Protein AF-A0A4Q2YLG5-F1 (afdb_monomer_lite)

Secondary structure (DSSP, 8-state):
-GGGHHHHTT-SEEEEES-SS-TT-GGGHHHHHHHHHHHHHHHHHTT-EEEEE--SS-TTSSS-SEEEEGGGTEEEE-STTTSTTS-TT-HHHHH--HHHHHHHHH-GGGGT-HHHHHHHHHHHHHHSPPPPPPTT--HHHHHHHHTSSTHHHHHHHHHHHTHHHHHHHHHHHH-TT-SEEEE---

Foldseek 3Di:
DVVCLVVQAPAQEDEAAAPQQQQLPVVCNVVSVVVVVVVVVSCVVNNHHYHYAHDLRRLVDDDQQWDADPNLQEIGHAQLLLDLLSQCLQPCCVVPVVVSVVLCVVQVVLQAESSSSSVSSSVSSNVRDDDDDDPDDDPVVVVVVCCVVVVSVVSVVVCVVCVVVSQVVCCCRHRVNYNYYHYHGD

Structure (mmCIF, N/CA/C/O backbone):
data_AF-A0A4Q2YLG5-F1
#
_entry.id   AF-A0A4Q2YLG5-F1
#
loop_
_atom_site.group_PDB
_atom_site.id
_atom_site.type_symbol
_atom_site.label_atom_id
_atom_site.label_alt_id
_atom_site.label_comp_id
_atom_site.label_asym_id
_atom_site.label_entity_id
_atom_site.label_seq_id
_atom_site.pdbx_PDB_ins_code
_atom_site.Cartn_x
_atom_site.Cartn_y
_atom_site.Cartn_z
_atom_site.occupancy
_atom_site.B_iso_or_equiv
_atom_site.auth_seq_id
_atom_site.auth_comp_id
_atom_site.auth_asym_id
_atom_site.auth_atom_id
_atom_site.pdbx_PDB_model_num
ATOM 1 N N . MET A 1 1 ? -2.030 20.806 9.674 1.00 82.31 1 MET A N 1
ATOM 2 C CA . MET A 1 1 ? -2.542 19.554 10.260 1.00 82.31 1 MET A CA 1
ATOM 3 C C . MET A 1 1 ? -3.947 19.694 10.839 1.00 82.31 1 MET A C 1
ATOM 5 O O . MET A 1 1 ? -4.765 18.827 10.587 1.00 82.31 1 MET A O 1
ATOM 9 N N . GLU A 1 2 ? -4.269 20.799 11.520 1.00 86.56 2 GLU A N 1
ATOM 10 C CA . GLU A 1 2 ? -5.588 21.049 12.141 1.00 86.56 2 GLU A CA 1
ATOM 11 C C . GLU A 1 2 ? -6.808 20.824 11.222 1.00 86.56 2 GLU A C 1
ATOM 13 O O . GLU A 1 2 ? -7.849 20.347 11.660 1.00 86.56 2 GLU A O 1
ATOM 18 N N . SER A 1 3 ? -6.670 21.074 9.916 1.00 91.06 3 SER A N 1
ATOM 19 C CA . SER A 1 3 ? -7.712 20.795 8.918 1.00 91.06 3 SER A CA 1
ATOM 20 C C . SER A 1 3 ? -8.100 19.315 8.790 1.00 91.06 3 SER A C 1
ATOM 22 O O . SER A 1 3 ? -9.131 19.023 8.193 1.00 91.06 3 SER A O 1
ATOM 24 N N . LEU A 1 4 ? -7.286 18.385 9.304 1.00 90.19 4 LEU A N 1
ATOM 25 C CA . LEU A 1 4 ? -7.572 16.947 9.313 1.00 90.19 4 LEU A CA 1
ATOM 26 C C . LEU A 1 4 ? -8.365 16.508 10.547 1.00 90.19 4 LEU A C 1
ATOM 28 O O . LEU A 1 4 ? -8.945 15.426 10.524 1.00 90.19 4 LEU A O 1
ATOM 32 N N . ARG A 1 5 ? -8.437 17.332 11.602 1.00 93.94 5 ARG A N 1
ATOM 33 C CA . ARG A 1 5 ? -9.150 16.998 12.844 1.00 93.94 5 ARG A CA 1
ATOM 34 C C . ARG A 1 5 ? -10.603 16.560 12.607 1.00 93.94 5 ARG A C 1
ATOM 36 O O . ARG A 1 5 ? -10.987 15.553 13.191 1.00 93.94 5 ARG A O 1
ATOM 43 N N . PRO A 1 6 ? -11.393 17.177 11.700 1.00 95.12 6 PRO A N 1
ATOM 44 C CA . PRO A 1 6 ? -12.752 16.709 11.411 1.00 95.12 6 PRO A CA 1
ATOM 45 C C . PRO A 1 6 ? -12.844 15.286 10.837 1.00 95.12 6 PRO A C 1
ATOM 47 O O . PRO A 1 6 ? -13.918 14.699 10.873 1.00 95.12 6 PRO A O 1
ATOM 50 N N . LEU A 1 7 ? -11.753 14.737 10.289 1.00 92.12 7 LEU A N 1
ATOM 51 C CA . LEU A 1 7 ? -11.696 13.357 9.789 1.00 92.12 7 LEU A CA 1
ATOM 52 C C . LEU A 1 7 ? -11.391 12.340 10.900 1.00 92.12 7 LEU A C 1
ATOM 54 O O . LEU A 1 7 ? -11.596 11.147 10.703 1.00 92.12 7 LEU A O 1
ATOM 58 N N . VAL A 1 8 ? -10.881 12.812 12.041 1.00 95.44 8 VAL A N 1
ATOM 59 C CA . VAL A 1 8 ? -10.490 11.995 13.200 1.00 95.44 8 VAL A CA 1
ATOM 60 C C . VAL A 1 8 ? -11.527 12.098 14.318 1.00 95.44 8 VAL A C 1
ATOM 62 O O . VAL A 1 8 ? -11.821 11.109 14.986 1.00 95.44 8 VAL A O 1
ATOM 65 N N . ALA A 1 9 ? -12.096 13.288 14.514 1.00 94.38 9 ALA A N 1
ATOM 66 C CA . ALA A 1 9 ? -13.021 13.583 15.596 1.00 94.38 9 ALA A CA 1
ATOM 67 C C . ALA A 1 9 ? -14.218 12.617 15.603 1.00 94.38 9 ALA A C 1
ATOM 69 O O . ALA A 1 9 ? -14.946 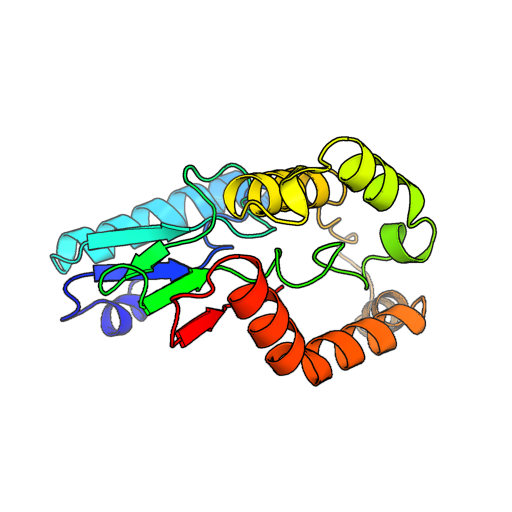12.482 14.618 1.00 94.38 9 ALA A O 1
ATOM 70 N N . GLY A 1 10 ? -14.430 11.957 16.743 1.00 93.94 10 GLY A N 1
ATOM 71 C CA . GLY A 1 10 ? -15.515 10.994 16.950 1.00 93.94 10 GLY A CA 1
ATOM 72 C C . GLY A 1 10 ? -15.223 9.559 16.494 1.00 93.94 10 GLY A C 1
ATOM 73 O O . GLY A 1 10 ? -16.049 8.681 16.749 1.00 93.94 10 GLY A O 1
ATOM 74 N N . ALA A 1 11 ? -14.075 9.287 15.865 1.00 95.81 11 ALA A N 1
ATOM 75 C CA . ALA A 1 11 ? -13.642 7.925 15.567 1.00 95.81 11 ALA A CA 1
ATOM 76 C C . ALA A 1 11 ? -12.995 7.266 16.798 1.00 95.81 11 ALA A C 1
ATOM 78 O O . ALA A 1 11 ? -12.241 7.900 17.531 1.00 95.81 11 ALA A O 1
ATOM 79 N N . GLY A 1 12 ? -13.261 5.972 17.008 1.00 95.25 12 GLY A N 1
ATOM 80 C CA . GLY A 1 12 ? -12.527 5.174 18.002 1.00 95.25 12 GLY A CA 1
ATOM 81 C C . GLY A 1 12 ? -11.144 4.744 17.501 1.00 95.25 12 GLY A C 1
ATOM 82 O O . GLY A 1 12 ? -10.182 4.722 18.266 1.00 95.25 12 GLY A O 1
ATOM 83 N N . THR A 1 13 ? -11.045 4.462 16.201 1.00 96.25 13 THR A N 1
ATOM 84 C CA . THR A 1 13 ? -9.809 4.072 15.520 1.00 96.25 13 THR A CA 1
ATOM 85 C C . THR A 1 13 ? -9.786 4.691 14.124 1.00 96.25 13 THR A C 1
ATOM 87 O O . THR A 1 13 ? -10.791 4.652 13.411 1.00 96.25 13 THR A O 1
ATOM 90 N N . VAL A 1 14 ? -8.6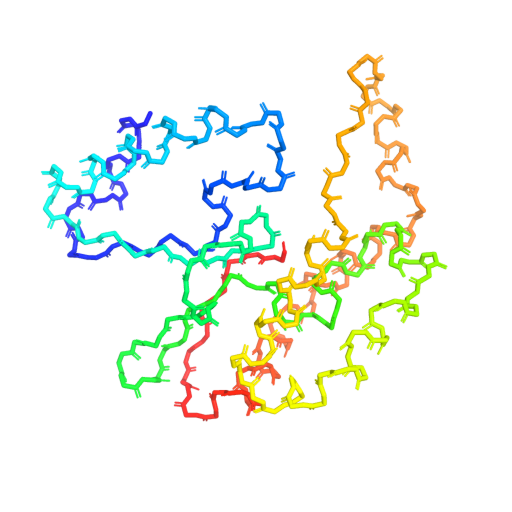35 5.216 13.709 1.00 96.44 14 VAL A N 1
ATOM 91 C CA . VAL A 1 14 ? -8.368 5.689 12.347 1.00 96.44 14 VAL A CA 1
ATOM 92 C C . VAL A 1 14 ? -7.229 4.865 11.763 1.00 96.44 14 VAL A C 1
ATOM 94 O O . VAL A 1 14 ? -6.163 4.731 12.366 1.00 96.44 14 VAL A O 1
ATOM 97 N N . VAL A 1 15 ? -7.466 4.314 10.571 1.00 96.38 15 VAL A N 1
ATOM 98 C CA . VAL A 1 15 ? -6.479 3.531 9.824 1.00 96.38 15 VAL A CA 1
ATOM 99 C C . VAL A 1 15 ? -5.879 4.397 8.720 1.00 96.38 15 VAL A C 1
ATOM 101 O O . VAL A 1 15 ? -6.556 4.767 7.762 1.00 96.38 15 VAL A O 1
ATOM 104 N N . PHE A 1 16 ? -4.591 4.685 8.840 1.00 95.81 16 PHE A N 1
ATOM 105 C CA . PHE A 1 16 ? -3.774 5.326 7.820 1.00 95.81 16 PHE A CA 1
ATOM 106 C C . PHE A 1 16 ? -3.216 4.249 6.889 1.00 95.81 16 PHE A C 1
ATOM 108 O O . PHE A 1 16 ? -2.274 3.528 7.226 1.00 95.81 16 PHE A O 1
ATOM 115 N N . ASN A 1 17 ? -3.868 4.087 5.738 1.00 96.06 17 ASN A N 1
ATOM 116 C CA . ASN A 1 17 ? -3.671 2.955 4.837 1.00 96.06 17 ASN A CA 1
ATOM 117 C C . ASN A 1 17 ? -2.490 3.149 3.861 1.00 96.06 17 ASN A C 1
ATOM 119 O O . ASN A 1 17 ? -2.700 3.202 2.649 1.00 96.06 17 ASN A O 1
ATOM 123 N N . GLY A 1 18 ? -1.268 3.261 4.390 1.00 94.31 18 GLY A N 1
ATOM 124 C CA . GLY A 1 18 ? -0.029 3.419 3.615 1.00 94.31 18 GLY A CA 1
ATOM 125 C C . GLY A 1 18 ? 0.340 4.861 3.279 1.00 94.31 18 GLY A C 1
ATOM 126 O O . GLY A 1 18 ? -0.464 5.782 3.442 1.00 94.31 18 GLY A O 1
ATOM 127 N N . ASP A 1 19 ? 1.581 5.047 2.828 1.00 93.62 19 ASP A N 1
ATOM 128 C CA . ASP A 1 19 ? 2.107 6.272 2.216 1.00 93.62 19 ASP A CA 1
ATOM 129 C C . ASP A 1 19 ? 1.984 7.547 3.066 1.00 93.62 19 ASP A C 1
ATOM 131 O O . ASP A 1 19 ? 1.990 8.676 2.564 1.00 93.62 19 ASP A O 1
ATOM 135 N N . THR A 1 20 ? 1.93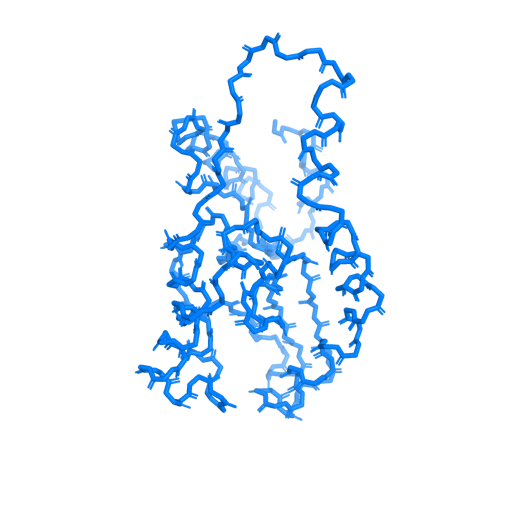1 7.371 4.384 1.00 91.81 20 THR A N 1
ATOM 136 C CA . THR A 1 20 ? 1.765 8.459 5.352 1.00 91.81 20 THR A CA 1
ATOM 137 C C . THR A 1 20 ? 3.097 9.122 5.694 1.00 91.81 20 THR A C 1
ATOM 139 O O . THR A 1 20 ? 3.139 10.329 5.929 1.00 91.81 20 THR A O 1
ATOM 142 N N . TRP A 1 21 ? 4.189 8.351 5.721 1.00 87.75 21 TRP A N 1
ATOM 143 C CA . TRP A 1 21 ? 5.516 8.829 6.124 1.00 87.75 21 TRP A CA 1
ATOM 144 C C . TRP A 1 21 ? 6.426 9.202 4.949 1.00 87.75 21 TRP A C 1
ATOM 146 O O . TRP A 1 21 ? 7.308 10.040 5.114 1.00 87.75 21 TRP A O 1
ATOM 156 N N . GLN A 1 22 ? 6.217 8.610 3.767 1.00 88.38 22 GLN A N 1
ATOM 157 C CA . GLN A 1 22 ? 7.035 8.874 2.571 1.00 88.38 22 GLN A CA 1
ATOM 158 C C . GLN A 1 22 ? 8.544 8.596 2.782 1.00 88.38 22 GLN A C 1
ATOM 160 O O . GLN A 1 22 ? 9.395 9.368 2.343 1.00 88.38 22 GLN A O 1
ATOM 165 N N . GLU A 1 23 ? 8.885 7.475 3.430 1.00 89.19 23 GLU A N 1
ATOM 166 C CA . GLU A 1 23 ? 10.258 7.053 3.785 1.00 89.19 23 GLU A CA 1
ATOM 167 C C . GLU A 1 23 ? 11.256 7.141 2.628 1.00 89.19 23 GLU A C 1
ATOM 169 O O . GLU A 1 23 ? 12.386 7.599 2.791 1.00 89.19 23 GLU A O 1
ATOM 174 N N . LEU A 1 24 ? 10.843 6.685 1.445 1.00 88.44 24 LEU A N 1
ATOM 175 C CA . LEU A 1 24 ? 11.723 6.598 0.284 1.00 88.44 24 LEU A CA 1
ATOM 176 C C . LEU A 1 24 ? 12.010 7.972 -0.346 1.00 88.44 24 LEU A C 1
ATOM 178 O O . LEU A 1 24 ? 12.927 8.091 -1.163 1.00 88.44 24 LEU A O 1
ATOM 182 N N . ALA A 1 25 ? 11.264 9.016 0.030 1.00 86.38 25 ALA A N 1
ATOM 183 C CA . ALA A 1 25 ? 11.478 10.387 -0.420 1.00 86.38 25 ALA A CA 1
ATOM 184 C C . ALA A 1 25 ? 12.446 11.118 0.527 1.00 86.38 25 ALA A C 1
ATOM 186 O O . ALA A 1 25 ? 12.035 11.871 1.410 1.00 86.38 25 ALA A O 1
ATOM 187 N N . ARG A 1 26 ? 13.755 10.921 0.321 1.00 80.56 26 ARG A N 1
ATOM 188 C CA . ARG A 1 26 ? 14.825 11.456 1.192 1.00 80.56 26 ARG A CA 1
ATOM 189 C C . ARG A 1 26 ? 14.732 12.963 1.440 1.00 80.56 26 ARG A C 1
ATOM 191 O O . ARG A 1 26 ? 15.083 13.437 2.513 1.00 80.56 26 ARG A O 1
ATOM 198 N N . GLU A 1 27 ? 14.266 13.737 0.464 1.00 81.88 27 GLU A N 1
ATOM 199 C CA . GLU A 1 27 ? 14.117 15.190 0.597 1.00 81.88 27 GLU A CA 1
ATOM 200 C C . GLU A 1 27 ? 12.974 15.596 1.537 1.00 81.88 27 GLU A C 1
ATOM 202 O O . GLU A 1 27 ? 12.953 16.725 2.027 1.00 81.88 27 GLU A O 1
ATOM 207 N N . LEU A 1 28 ? 12.019 14.694 1.772 1.00 81.94 28 LEU A N 1
ATOM 208 C CA . LEU A 1 28 ? 10.855 14.913 2.624 1.00 81.94 28 LEU A CA 1
ATOM 209 C C . LEU A 1 28 ? 11.031 14.321 4.022 1.00 81.94 28 LEU A C 1
ATOM 211 O O . LEU A 1 28 ? 10.183 14.582 4.868 1.00 81.94 28 LEU A O 1
ATOM 215 N N . GLU A 1 29 ? 12.100 13.569 4.288 1.00 77.81 29 GLU A N 1
ATOM 216 C CA . GLU A 1 29 ? 12.289 12.802 5.528 1.00 77.81 29 GLU A CA 1
ATOM 217 C C . GLU A 1 29 ? 12.077 13.662 6.789 1.00 77.81 29 GLU A C 1
ATOM 219 O O . GLU A 1 29 ? 11.225 13.361 7.625 1.00 77.81 29 GLU A O 1
ATOM 224 N N . ALA A 1 30 ? 12.773 14.800 6.889 1.00 78.56 30 ALA A N 1
ATOM 225 C CA . ALA A 1 30 ? 12.667 15.686 8.051 1.00 78.56 30 ALA A CA 1
ATOM 226 C C . ALA A 1 30 ? 11.279 16.343 8.191 1.00 78.56 30 ALA A C 1
ATOM 228 O O . ALA A 1 30 ? 10.786 16.524 9.304 1.00 78.56 30 ALA A O 1
ATOM 229 N N . GLY A 1 31 ? 10.641 16.702 7.072 1.00 84.44 31 GLY A N 1
ATOM 230 C CA . GLY A 1 31 ? 9.309 17.315 7.081 1.00 84.44 31 GLY A CA 1
ATOM 231 C C . GLY A 1 31 ? 8.211 16.309 7.424 1.00 84.44 31 GLY A C 1
ATOM 232 O O . GLY A 1 31 ? 7.311 16.608 8.208 1.00 84.44 31 GLY A O 1
ATOM 233 N N . SER A 1 32 ? 8.315 15.098 6.881 1.00 88.44 32 SER A N 1
ATOM 234 C CA . SER A 1 32 ? 7.362 14.008 7.100 1.00 88.44 32 SER A CA 1
ATOM 235 C C . SER A 1 32 ? 7.403 13.516 8.543 1.00 88.44 32 SER A C 1
ATOM 237 O O . SER A 1 32 ? 6.358 13.194 9.105 1.00 88.44 32 SER A O 1
ATOM 239 N N . ALA A 1 33 ? 8.573 13.603 9.187 1.00 88.31 33 ALA A N 1
ATOM 240 C CA . ALA A 1 33 ? 8.726 13.361 10.614 1.00 88.31 33 ALA A CA 1
ATOM 241 C C . ALA A 1 33 ? 7.864 14.239 11.510 1.00 88.31 33 ALA A C 1
ATOM 243 O O . ALA A 1 33 ? 7.107 13.725 12.338 1.00 88.31 33 ALA A O 1
ATOM 244 N N . GLY A 1 34 ? 7.947 15.555 11.317 1.00 90.44 34 GLY A N 1
ATOM 245 C CA . GLY A 1 34 ? 7.111 16.496 12.057 1.00 90.44 34 GLY A CA 1
ATOM 246 C C . GLY A 1 34 ? 5.626 16.269 11.779 1.00 90.44 34 GLY A C 1
ATOM 247 O O . GLY A 1 34 ? 4.831 16.177 12.710 1.00 90.44 34 GLY A O 1
ATOM 248 N N . MET A 1 35 ? 5.263 16.089 10.504 1.00 91.88 35 MET A N 1
ATOM 249 C CA . MET A 1 35 ? 3.871 15.883 10.096 1.00 91.88 35 MET A CA 1
ATOM 250 C C . MET A 1 35 ? 3.253 14.612 10.694 1.00 91.88 35 MET A C 1
ATOM 252 O O . MET A 1 35 ? 2.107 14.645 11.142 1.00 91.88 35 MET A O 1
ATOM 256 N N . LEU A 1 36 ? 3.998 13.505 10.750 1.00 92.88 36 LEU A N 1
ATOM 257 C CA . LEU A 1 36 ? 3.510 12.274 11.368 1.00 92.88 36 LEU A CA 1
ATOM 258 C C . LEU A 1 36 ? 3.264 12.452 12.871 1.00 92.88 36 LEU A C 1
ATOM 260 O O . LEU A 1 36 ? 2.254 11.966 13.384 1.00 92.88 36 LEU A O 1
ATOM 264 N N . GLU A 1 37 ? 4.162 13.130 13.590 1.00 93.44 37 GLU A N 1
ATOM 265 C CA . GLU A 1 37 ? 3.966 13.348 15.026 1.00 93.44 37 GLU A CA 1
ATOM 266 C C . GLU A 1 37 ? 2.804 14.308 15.301 1.00 93.44 37 GLU A C 1
ATOM 268 O O . GLU A 1 37 ? 2.017 14.055 16.212 1.00 93.44 37 GLU A O 1
ATOM 273 N N . GLU A 1 38 ? 2.620 15.349 14.483 1.00 94.25 38 GLU A N 1
ATOM 274 C CA . GLU A 1 38 ? 1.434 16.212 14.560 1.00 94.25 38 GLU A CA 1
ATOM 275 C C . GLU A 1 38 ? 0.140 15.412 14.337 1.00 94.25 38 GLU A C 1
ATOM 277 O O . GLU A 1 38 ? -0.823 15.567 15.087 1.00 94.25 38 GLU A O 1
ATOM 282 N N . LEU A 1 39 ? 0.119 14.513 13.349 1.00 94.69 39 LEU A N 1
ATOM 283 C CA . LEU A 1 39 ? -1.035 13.664 13.047 1.00 94.69 39 LEU A CA 1
ATOM 284 C C . LEU A 1 39 ? -1.360 12.693 14.193 1.00 94.69 39 LEU A C 1
ATOM 286 O O . LEU A 1 39 ? -2.523 12.539 14.576 1.00 94.69 39 LEU A O 1
ATOM 290 N N . ARG A 1 40 ? -0.332 12.076 14.788 1.00 95.06 40 ARG A N 1
ATOM 291 C CA . ARG A 1 40 ? -0.466 11.265 16.010 1.00 95.06 40 ARG A CA 1
ATOM 292 C C . ARG A 1 40 ? -0.963 12.100 17.185 1.00 95.06 40 ARG A C 1
ATOM 294 O O . ARG A 1 40 ? -1.776 11.614 17.966 1.00 95.06 40 ARG A O 1
ATOM 301 N N . GLY A 1 41 ? -0.496 13.342 17.299 1.00 95.88 41 GLY A N 1
ATOM 302 C CA . GLY A 1 41 ? -0.961 14.322 18.276 1.00 95.88 41 GLY A CA 1
ATOM 303 C C . GLY A 1 41 ? -2.464 14.548 18.180 1.00 95.88 41 GLY A C 1
ATOM 304 O O . GLY A 1 41 ? -3.157 14.333 19.170 1.00 95.88 41 GLY A O 1
ATOM 305 N N . ILE A 1 42 ? -2.971 14.851 16.982 1.00 96.00 42 ILE A N 1
ATOM 306 C CA . ILE A 1 42 ? -4.412 15.014 16.737 1.00 96.00 42 ILE A CA 1
ATOM 307 C C . ILE A 1 42 ? -5.184 13.753 17.141 1.00 96.00 42 ILE A C 1
ATOM 309 O O . ILE A 1 42 ? -6.176 13.857 17.853 1.00 96.00 42 ILE A O 1
ATOM 313 N N . CYS A 1 43 ? -4.721 12.559 16.755 1.00 96.94 43 CYS A N 1
ATOM 314 C CA . CYS A 1 43 ? -5.399 11.314 17.136 1.00 96.94 43 CYS A CA 1
ATOM 315 C C . CYS A 1 43 ? -5.454 11.131 18.660 1.00 96.94 43 CYS A C 1
ATOM 317 O O . CYS A 1 43 ? -6.514 10.824 19.197 1.00 96.94 43 CYS A O 1
ATOM 319 N N . ARG A 1 44 ? -4.344 11.388 19.370 1.00 96.12 44 ARG A N 1
ATOM 320 C CA . ARG A 1 44 ? -4.307 11.325 20.842 1.00 96.12 44 ARG A CA 1
ATOM 321 C C . ARG A 1 44 ? -5.251 12.338 21.487 1.00 96.12 44 ARG A C 1
ATOM 323 O O . ARG A 1 44 ? -5.926 11.992 22.450 1.00 96.12 44 ARG A O 1
ATOM 330 N N . GLU A 1 45 ? -5.284 13.569 20.985 1.00 96.19 45 GLU A N 1
ATOM 331 C CA . GLU A 1 45 ? -6.148 14.638 21.503 1.00 96.19 45 GLU A CA 1
ATOM 332 C C . GLU A 1 45 ? -7.635 14.324 21.315 1.00 96.19 45 GLU A C 1
ATOM 334 O O . GLU A 1 45 ? -8.426 14.568 22.221 1.00 96.19 45 GLU A O 1
ATOM 339 N N . GLU A 1 46 ? -8.002 13.727 20.181 1.00 96.38 46 GLU A N 1
ATOM 340 C CA . GLU A 1 46 ? -9.369 13.274 19.895 1.00 96.38 46 GLU A CA 1
ATOM 341 C C . GLU A 1 46 ? -9.728 11.945 20.589 1.00 96.38 46 GLU A C 1
ATOM 343 O O . GLU A 1 46 ? -10.844 11.450 20.438 1.00 96.38 46 GLU A O 1
ATOM 348 N N . GLY A 1 47 ? -8.803 11.345 21.350 1.00 96.12 47 GLY A N 1
ATOM 349 C CA . GLY A 1 47 ? -9.016 10.055 22.013 1.00 96.12 47 GLY A CA 1
ATOM 350 C C . GLY A 1 47 ? -9.141 8.871 21.047 1.00 96.12 47 GLY A C 1
ATOM 351 O O . GLY A 1 47 ? -9.730 7.853 21.403 1.00 96.12 47 GLY A O 1
ATOM 352 N N . CYS A 1 48 ? -8.595 9.002 19.838 1.00 96.94 48 CYS A N 1
ATOM 353 C CA . CYS A 1 48 ? -8.660 8.017 18.767 1.00 96.94 48 CYS A CA 1
ATOM 354 C C . CYS A 1 48 ? -7.374 7.180 18.696 1.00 96.94 48 CYS A C 1
ATOM 356 O O . CYS A 1 48 ? -6.257 7.706 18.717 1.00 96.94 48 CYS A O 1
ATOM 358 N N . GLU A 1 49 ? -7.514 5.866 18.523 1.00 96.19 49 GLU A N 1
ATOM 359 C CA . GLU A 1 49 ? -6.393 4.988 18.196 1.00 96.19 49 GLU A CA 1
ATOM 360 C C . GLU A 1 49 ? -5.944 5.212 16.745 1.00 96.19 49 GLU A C 1
ATOM 362 O O . GLU A 1 49 ? -6.756 5.206 15.822 1.00 96.19 49 GLU A O 1
ATOM 367 N N . ALA A 1 50 ? -4.643 5.398 16.527 1.00 96.25 50 ALA A N 1
ATOM 368 C CA . ALA A 1 50 ? -4.072 5.543 15.192 1.00 96.25 50 ALA A CA 1
ATOM 369 C C . ALA A 1 50 ? -3.354 4.255 14.776 1.00 96.25 50 ALA A C 1
ATOM 371 O O . ALA A 1 50 ? -2.334 3.889 15.365 1.00 96.25 50 ALA A O 1
ATOM 372 N N . VAL A 1 51 ? -3.855 3.600 13.729 1.00 96.44 51 VAL A N 1
ATOM 373 C CA . VAL A 1 51 ? -3.226 2.427 13.111 1.00 96.44 51 VAL A CA 1
ATOM 374 C C . VAL A 1 51 ? -2.622 2.847 11.783 1.00 96.44 51 VAL A C 1
ATOM 376 O O . VAL A 1 51 ? -3.301 3.420 10.941 1.00 96.44 51 VAL A O 1
ATOM 379 N N . PHE A 1 52 ? -1.348 2.545 11.574 1.00 96.31 52 PHE A N 1
ATOM 380 C CA . PHE A 1 52 ? -0.635 2.885 10.347 1.00 96.31 52 PHE A CA 1
ATOM 381 C C . PHE A 1 52 ? -0.210 1.600 9.648 1.00 96.31 52 PHE A C 1
ATOM 383 O O . PHE A 1 52 ? 0.400 0.726 10.273 1.00 96.31 52 PHE A O 1
ATOM 390 N N . LEU A 1 53 ? -0.531 1.497 8.364 1.00 96.62 53 LEU A N 1
ATOM 391 C CA . LEU A 1 53 ? -0.072 0.433 7.481 1.00 96.62 53 LEU A CA 1
ATOM 392 C C . LEU A 1 53 ? 1.066 0.959 6.595 1.00 96.62 53 LEU A C 1
ATOM 394 O O . LEU A 1 53 ? 1.060 2.147 6.285 1.00 96.62 53 LEU A O 1
ATOM 398 N N . PRO A 1 54 ? 2.035 0.113 6.197 1.00 95.12 54 PRO A N 1
ATOM 399 C CA . PRO A 1 54 ? 3.011 0.477 5.174 1.00 95.12 54 PRO A CA 1
ATOM 400 C C . PRO A 1 54 ? 2.333 0.593 3.805 1.00 95.12 54 PRO A C 1
ATOM 402 O O . PRO A 1 54 ? 1.405 -0.159 3.499 1.00 95.12 54 PRO A O 1
ATOM 405 N N . GLY A 1 55 ? 2.852 1.486 2.976 1.00 94.06 55 GLY A N 1
ATOM 406 C CA . GLY A 1 55 ? 2.649 1.537 1.537 1.00 94.06 55 GLY A CA 1
ATOM 407 C C . GLY A 1 55 ? 3.964 1.356 0.780 1.00 94.06 55 GLY A C 1
ATOM 408 O O . GLY A 1 55 ? 5.004 0.984 1.339 1.00 94.06 55 GLY A O 1
ATOM 409 N N . ASN A 1 56 ? 3.928 1.612 -0.524 1.00 93.25 56 ASN A N 1
ATOM 410 C CA . ASN A 1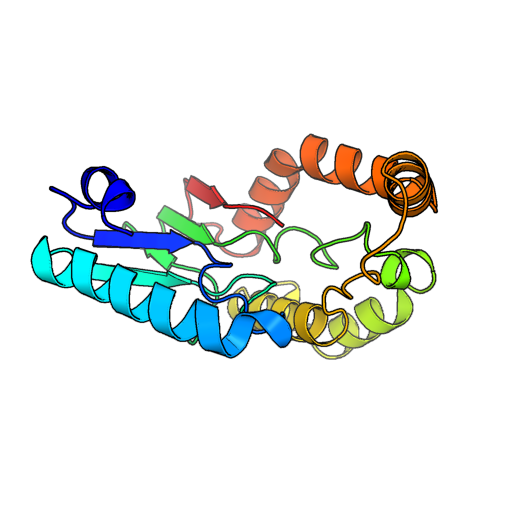 56 ? 5.106 1.518 -1.382 1.00 93.25 56 ASN A CA 1
ATOM 411 C C . ASN A 1 56 ? 6.099 2.669 -1.154 1.00 93.25 56 ASN A C 1
ATOM 413 O O . ASN A 1 56 ? 7.278 2.507 -1.472 1.00 93.25 56 ASN A O 1
ATOM 417 N N . HIS A 1 57 ? 5.676 3.810 -0.604 1.00 92.31 57 HIS A N 1
ATOM 418 C CA . HIS A 1 57 ? 6.579 4.912 -0.268 1.00 92.31 57 HIS A CA 1
ATOM 419 C C . HIS A 1 57 ? 7.141 4.847 1.157 1.00 92.31 57 HIS A C 1
ATOM 421 O O . HIS A 1 57 ? 8.134 5.520 1.435 1.00 92.31 57 HIS A O 1
ATOM 427 N N . ASP A 1 58 ? 6.561 4.046 2.050 1.00 92.12 58 ASP A N 1
ATOM 428 C CA . ASP A 1 58 ? 7.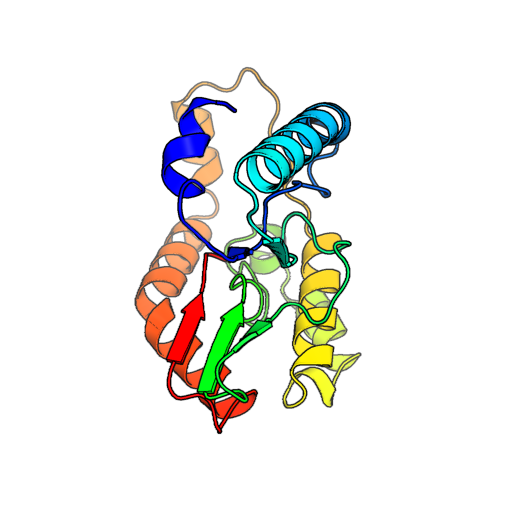023 3.814 3.426 1.00 92.12 58 ASP A CA 1
ATOM 429 C C . ASP A 1 58 ? 7.112 2.314 3.795 1.00 92.12 58 ASP A C 1
ATOM 431 O O . ASP A 1 58 ? 6.525 1.858 4.785 1.00 92.12 58 ASP A O 1
ATOM 435 N N . PRO A 1 59 ? 7.886 1.517 3.024 1.00 93.00 59 PRO A N 1
ATOM 436 C CA . PRO A 1 59 ? 7.945 0.062 3.173 1.00 93.00 59 PRO A CA 1
ATOM 437 C C . PRO A 1 59 ? 8.553 -0.403 4.505 1.00 93.00 59 PRO A C 1
ATOM 439 O O . PRO A 1 59 ? 8.307 -1.540 4.921 1.00 93.00 59 PRO A O 1
ATOM 442 N N . GLY A 1 60 ? 9.342 0.440 5.173 1.00 92.25 60 GLY A N 1
ATOM 443 C CA . GLY A 1 60 ? 9.963 0.176 6.467 1.00 92.25 60 GLY A CA 1
ATOM 444 C C . GLY A 1 60 ? 8.999 0.272 7.647 1.00 92.25 60 GLY A C 1
ATOM 445 O O . GLY A 1 60 ? 9.370 -0.109 8.761 1.00 92.25 60 GLY A O 1
ATOM 446 N N . TRP A 1 61 ? 7.754 0.722 7.438 1.00 93.38 61 TRP A N 1
ATOM 447 C CA . TRP A 1 61 ? 6.769 0.743 8.514 1.00 93.38 61 TRP A CA 1
ATOM 448 C C . TRP A 1 61 ? 6.459 -0.682 9.019 1.00 93.38 61 TRP A C 1
ATOM 450 O O . TRP A 1 61 ? 6.225 -1.599 8.214 1.00 93.38 61 TRP A O 1
ATOM 460 N N . PRO A 1 62 ? 6.464 -0.911 10.350 1.00 92.06 62 PRO A N 1
ATOM 461 C CA . PRO A 1 62 ? 6.317 -2.245 10.917 1.00 92.06 62 PRO A CA 1
ATOM 462 C C . PRO A 1 62 ? 4.950 -2.869 10.611 1.00 92.06 62 PRO A C 1
ATOM 464 O O . PRO A 1 62 ? 3.952 -2.184 10.407 1.00 92.06 62 PRO A O 1
ATOM 467 N N . GLY A 1 63 ? 4.898 -4.203 10.633 1.00 89.88 63 GLY A N 1
ATOM 468 C CA . GLY A 1 63 ? 3.660 -4.974 10.487 1.00 89.88 63 GLY A CA 1
ATOM 469 C C . GLY A 1 63 ? 3.637 -5.884 9.260 1.00 89.88 63 GLY A C 1
ATOM 470 O O . GLY A 1 63 ? 4.650 -6.073 8.584 1.00 89.88 63 GLY A O 1
ATOM 471 N N . GLY A 1 64 ? 2.476 -6.488 9.002 1.00 89.94 64 GLY A N 1
ATOM 472 C CA . GLY A 1 64 ? 2.266 -7.426 7.892 1.00 89.94 64 GLY A CA 1
ATOM 473 C C . GLY A 1 64 ? 1.923 -6.774 6.552 1.00 89.94 64 GLY A C 1
ATOM 474 O O . GLY A 1 64 ? 1.899 -7.481 5.555 1.00 89.94 64 GLY A O 1
ATOM 475 N N . GLY A 1 65 ? 1.668 -5.461 6.524 1.00 94.81 65 GLY A N 1
ATOM 476 C CA . GLY A 1 65 ? 1.210 -4.735 5.331 1.00 94.81 65 GLY A CA 1
ATOM 477 C C . GLY A 1 65 ? -0.300 -4.767 5.085 1.00 94.81 65 GLY A C 1
ATOM 478 O O . GLY A 1 65 ? -0.793 -4.208 4.108 1.00 94.81 65 GLY A O 1
ATOM 479 N N . TYR A 1 66 ? -1.039 -5.370 6.009 1.00 97.12 66 TYR A N 1
ATOM 480 C CA . TYR A 1 66 ? -2.490 -5.403 6.009 1.00 97.12 66 TYR A CA 1
ATOM 481 C C . TYR A 1 66 ? -3.025 -5.401 7.446 1.00 97.12 66 TYR A C 1
ATOM 483 O O . TYR A 1 66 ? -2.296 -5.719 8.391 1.00 97.12 66 TYR A O 1
ATOM 491 N N . LEU A 1 67 ? -4.300 -5.052 7.591 1.00 97.38 67 LEU A N 1
ATOM 492 C CA . LEU A 1 67 ? -5.068 -5.124 8.829 1.00 97.38 67 LEU A CA 1
ATOM 493 C C . LEU A 1 67 ? -6.272 -6.040 8.621 1.00 97.38 67 LEU A C 1
ATOM 495 O O . LEU A 1 67 ? -7.044 -5.847 7.681 1.00 97.38 67 LEU A O 1
ATOM 499 N N . GLU A 1 68 ? -6.435 -7.009 9.515 1.00 97.25 68 GLU A N 1
ATOM 500 C CA . GLU A 1 68 ? -7.632 -7.843 9.583 1.00 97.25 68 GLU A CA 1
ATOM 501 C C . GLU A 1 68 ? -8.619 -7.238 10.580 1.00 97.25 68 GLU A C 1
ATOM 503 O O . GLU A 1 68 ? -8.276 -6.977 11.733 1.00 97.25 68 GLU A O 1
ATOM 508 N N . LEU A 1 69 ? -9.855 -7.036 10.138 1.00 96.56 69 LEU A N 1
ATOM 509 C CA . LEU A 1 69 ? -10.970 -6.584 10.962 1.00 96.56 69 LEU A CA 1
ATOM 510 C C . LEU A 1 69 ? -12.079 -7.641 10.936 1.00 96.56 69 LEU A C 1
ATOM 512 O O . LEU A 1 69 ? -12.156 -8.461 10.016 1.00 96.56 69 LEU A O 1
ATOM 516 N N . GLU A 1 70 ? -12.947 -7.625 11.951 1.00 96.06 70 GLU A N 1
ATOM 517 C CA . GLU A 1 70 ? -14.110 -8.521 12.032 1.00 96.06 70 GLU A CA 1
ATOM 518 C C . GLU A 1 70 ? -13.743 -10.010 11.880 1.00 96.06 70 GLU A C 1
ATOM 520 O O . GLU A 1 70 ? -14.404 -10.754 11.155 1.00 96.06 70 GLU A O 1
ATOM 525 N N . GLY A 1 71 ? -12.649 -10.439 12.522 1.00 95.00 71 GLY A N 1
ATOM 526 C CA . GLY A 1 71 ? -12.170 -11.825 12.454 1.00 95.00 71 GLY A CA 1
ATOM 527 C C . GLY A 1 71 ? -11.671 -12.252 11.068 1.00 95.00 71 GLY A C 1
ATOM 528 O O . GLY A 1 71 ? -11.803 -13.420 10.717 1.00 95.00 71 GLY A O 1
ATOM 529 N N . GLY A 1 72 ? -11.152 -11.311 10.271 1.00 96.88 72 GLY A N 1
ATOM 530 C CA . GLY A 1 72 ? -10.609 -11.570 8.932 1.00 96.88 72 GLY A CA 1
ATOM 531 C C . GLY A 1 72 ? -11.619 -11.399 7.795 1.00 96.88 72 GLY A C 1
ATOM 532 O O . GLY A 1 72 ? -11.259 -11.560 6.632 1.00 96.88 72 GLY A O 1
ATOM 533 N N . ARG A 1 73 ? -12.872 -11.028 8.096 1.00 98.00 73 ARG A N 1
ATOM 534 C CA . ARG A 1 73 ? -13.895 -10.765 7.066 1.00 98.00 73 ARG A CA 1
ATOM 535 C C . ARG A 1 73 ? -13.646 -9.475 6.291 1.00 98.00 73 ARG A C 1
ATOM 537 O O . ARG A 1 73 ? -14.135 -9.333 5.173 1.00 98.00 73 ARG A O 1
ATOM 544 N N . VAL A 1 74 ? -12.918 -8.530 6.878 1.00 98.25 74 VAL A N 1
ATOM 545 C CA . VAL A 1 74 ? -12.538 -7.276 6.227 1.00 98.25 74 VAL A CA 1
ATOM 546 C C . VAL A 1 74 ? -11.023 -7.157 6.270 1.00 98.25 74 VAL A C 1
ATOM 548 O O . VAL A 1 74 ? -10.425 -7.202 7.343 1.00 98.25 74 VAL A O 1
ATOM 551 N N . ILE A 1 75 ? -10.415 -6.985 5.100 1.00 98.25 75 ILE A N 1
ATOM 552 C CA . ILE A 1 75 ? -8.975 -6.779 4.955 1.00 98.25 75 ILE A CA 1
ATOM 553 C C . ILE A 1 75 ? -8.734 -5.359 4.473 1.00 98.25 75 ILE A C 1
ATOM 555 O O . ILE A 1 75 ? -9.316 -4.938 3.475 1.00 98.25 75 ILE A O 1
ATOM 559 N N . VAL A 1 76 ? -7.859 -4.633 5.161 1.00 98.00 76 VAL A N 1
ATOM 560 C CA . VAL A 1 76 ? -7.363 -3.325 4.723 1.00 98.00 76 VAL A CA 1
ATOM 561 C C . VAL A 1 76 ? -5.904 -3.474 4.320 1.00 98.00 76 VAL A C 1
ATOM 563 O O . VAL A 1 76 ? -5.113 -4.011 5.089 1.00 98.00 76 VAL A O 1
ATOM 566 N N . THR A 1 77 ? -5.535 -3.021 3.128 1.00 97.38 77 THR A N 1
ATOM 567 C CA . THR A 1 77 ? -4.142 -2.993 2.651 1.00 97.38 77 THR A CA 1
ATOM 568 C C . THR A 1 77 ? -3.934 -1.792 1.738 1.00 97.38 77 THR A C 1
ATOM 570 O O . THR A 1 77 ? -4.898 -1.272 1.174 1.00 97.38 77 THR A O 1
ATOM 573 N N . HIS A 1 78 ? -2.695 -1.330 1.586 1.00 96.56 78 HIS A N 1
ATOM 574 C CA . HIS A 1 78 ? -2.409 -0.140 0.796 1.00 96.56 78 HIS A CA 1
ATOM 575 C C . HIS A 1 78 ? -2.768 -0.347 -0.681 1.00 96.56 78 HIS A C 1
ATOM 577 O O . HIS A 1 78 ? -3.648 0.342 -1.194 1.00 96.56 78 HIS A O 1
ATOM 583 N N . GLY A 1 79 ? -2.188 -1.361 -1.329 1.00 93.81 79 GLY A N 1
ATOM 584 C CA . GLY A 1 79 ? -2.511 -1.719 -2.716 1.00 93.81 79 GLY A CA 1
ATOM 585 C C . GLY A 1 79 ? -1.299 -2.090 -3.577 1.00 93.81 79 GLY A C 1
ATOM 586 O O . GLY A 1 79 ? -1.447 -2.696 -4.641 1.00 93.81 79 GLY A O 1
ATOM 587 N N . ASP A 1 80 ? -0.092 -1.831 -3.081 1.00 92.75 80 ASP A N 1
ATOM 588 C CA . ASP A 1 80 ? 1.206 -2.177 -3.673 1.00 92.75 80 ASP A CA 1
ATOM 589 C C . ASP A 1 80 ? 1.415 -3.695 -3.862 1.00 92.75 80 ASP A C 1
ATOM 591 O O . ASP A 1 80 ? 2.261 -4.146 -4.644 1.00 92.75 80 ASP A O 1
ATOM 595 N N . THR A 1 81 ? 0.590 -4.515 -3.206 1.00 95.12 81 THR A N 1
ATOM 596 C CA . THR A 1 81 ? 0.583 -5.975 -3.344 1.00 95.12 81 THR A CA 1
ATOM 597 C C . THR A 1 81 ? -0.361 -6.526 -4.418 1.00 95.12 81 THR A C 1
ATOM 599 O O . THR A 1 81 ? -0.232 -7.697 -4.804 1.00 95.12 81 THR A O 1
ATOM 602 N N . LEU A 1 82 ? -1.267 -5.717 -4.973 1.00 95.00 82 LEU A N 1
ATOM 603 C CA . LEU A 1 82 ? -2.252 -6.192 -5.958 1.00 95.00 82 LEU A CA 1
ATOM 604 C C . LEU A 1 82 ? -1.608 -6.510 -7.308 1.00 95.00 82 LEU A C 1
ATOM 606 O O . LEU A 1 82 ? -2.002 -7.453 -7.993 1.00 95.00 82 LEU A O 1
ATOM 610 N N . LEU A 1 83 ? -0.597 -5.734 -7.697 1.00 94.00 83 LEU A N 1
ATOM 611 C CA . LEU A 1 83 ? 0.110 -5.910 -8.962 1.00 94.00 83 LEU A CA 1
ATOM 612 C C . LEU A 1 83 ? 1.454 -6.577 -8.724 1.00 94.00 83 LEU A C 1
ATOM 614 O O . LEU A 1 83 ? 2.165 -6.240 -7.782 1.00 94.00 83 LEU A O 1
ATOM 618 N N . ARG A 1 84 ? 1.835 -7.492 -9.619 1.00 93.19 84 ARG A N 1
ATOM 619 C CA . ARG A 1 84 ? 3.067 -8.291 -9.516 1.00 93.19 84 ARG A CA 1
ATOM 620 C C . ARG A 1 84 ? 4.314 -7.458 -9.201 1.00 93.19 84 ARG A C 1
ATOM 622 O O . ARG A 1 84 ? 5.152 -7.896 -8.422 1.00 93.19 84 ARG A O 1
ATOM 629 N N . SER A 1 85 ? 4.414 -6.274 -9.795 1.00 92.56 85 SER A N 1
ATOM 630 C CA . SER A 1 85 ? 5.542 -5.355 -9.652 1.00 92.56 85 SER A CA 1
ATOM 631 C C . SER A 1 85 ? 5.219 -4.105 -8.818 1.00 92.56 85 SER A C 1
ATOM 633 O O . SER A 1 85 ? 5.994 -3.152 -8.848 1.00 92.56 85 SER A O 1
ATOM 635 N N . GLY A 1 86 ? 4.049 -4.055 -8.167 1.00 91.31 86 GLY A N 1
ATOM 636 C CA . GLY A 1 86 ? 3.493 -2.876 -7.485 1.00 91.31 86 GLY A CA 1
ATOM 637 C C . GLY A 1 86 ? 3.067 -1.768 -8.452 1.00 91.31 86 GLY A C 1
ATOM 638 O O . GLY A 1 86 ? 1.886 -1.481 -8.596 1.00 91.31 86 GLY A O 1
ATOM 639 N N . ALA A 1 87 ? 4.019 -1.226 -9.210 1.00 89.81 87 ALA A N 1
ATOM 640 C CA . ALA A 1 87 ? 3.818 -0.142 -10.166 1.00 89.81 87 ALA A CA 1
ATOM 641 C C . ALA A 1 87 ? 4.368 -0.522 -11.558 1.00 89.81 87 ALA A C 1
ATOM 643 O O . ALA A 1 87 ? 5.478 -0.114 -11.916 1.00 89.81 87 ALA A O 1
ATOM 644 N N . PRO A 1 88 ? 3.631 -1.301 -12.377 1.00 89.19 88 PRO A N 1
ATOM 645 C CA . PRO A 1 88 ? 4.099 -1.775 -13.691 1.00 89.19 88 PRO A CA 1
ATOM 646 C C . PRO A 1 88 ? 4.412 -0.658 -14.698 1.00 89.19 88 PRO A C 1
ATOM 648 O O . PRO A 1 88 ? 5.055 -0.903 -15.712 1.00 89.19 88 PRO A O 1
ATOM 651 N N . TRP A 1 89 ? 4.001 0.581 -14.421 1.00 90.19 89 TRP A N 1
ATOM 652 C CA . TRP A 1 89 ? 4.310 1.770 -15.220 1.00 90.19 89 TRP A CA 1
ATOM 653 C C . TRP A 1 89 ? 5.621 2.473 -14.834 1.00 90.19 89 TRP A C 1
ATOM 655 O O . TRP A 1 89 ? 5.926 3.539 -15.389 1.00 90.19 89 TRP A O 1
ATOM 665 N N . LYS A 1 90 ? 6.397 1.955 -13.872 1.00 87.94 90 LYS A N 1
ATOM 666 C CA . LYS A 1 90 ? 7.747 2.478 -13.613 1.00 87.94 90 LYS A CA 1
ATOM 667 C C . LYS A 1 90 ? 8.630 2.208 -14.827 1.00 87.94 90 LYS A C 1
ATOM 669 O O . LYS A 1 90 ? 8.600 1.128 -15.412 1.00 87.94 90 LYS A O 1
ATOM 674 N N . ARG A 1 91 ? 9.399 3.219 -15.240 1.00 86.19 91 ARG A N 1
ATOM 675 C CA . ARG A 1 91 ? 10.176 3.171 -16.487 1.00 86.19 91 ARG A CA 1
ATOM 676 C C . ARG A 1 91 ? 11.196 2.039 -16.450 1.00 86.19 91 ARG A C 1
ATOM 678 O O . ARG A 1 91 ? 11.389 1.365 -17.449 1.00 86.19 91 ARG A O 1
ATOM 685 N N . GLU A 1 92 ? 11.811 1.842 -15.299 1.00 87.88 92 GLU A N 1
ATOM 686 C CA . GLU A 1 92 ? 12.815 0.827 -15.022 1.00 87.88 92 GLU A CA 1
ATOM 687 C C . GLU A 1 92 ? 12.218 -0.576 -15.178 1.00 87.88 92 GLU A C 1
ATOM 689 O O . GLU A 1 92 ? 12.809 -1.413 -15.848 1.00 87.88 92 GLU A O 1
ATOM 694 N N . ILE A 1 93 ? 11.000 -0.789 -14.666 1.00 89.81 93 ILE A N 1
ATOM 695 C CA . ILE A 1 93 ? 10.267 -2.061 -14.762 1.00 89.81 93 ILE A CA 1
ATOM 696 C C . ILE A 1 93 ? 9.814 -2.334 -16.203 1.00 89.81 93 ILE A C 1
ATOM 698 O O . ILE A 1 93 ? 9.883 -3.467 -16.671 1.00 89.81 93 ILE A O 1
ATOM 702 N N . LEU A 1 94 ? 9.392 -1.298 -16.936 1.00 89.19 94 LEU A N 1
ATOM 703 C CA . LEU A 1 94 ? 9.040 -1.422 -18.355 1.00 89.19 94 LEU A CA 1
ATOM 704 C C . LEU A 1 94 ? 10.246 -1.745 -19.243 1.00 89.19 94 LEU A C 1
ATOM 706 O O . LEU A 1 94 ? 10.094 -2.437 -20.247 1.00 89.19 94 LEU A O 1
ATOM 710 N N . LEU A 1 95 ? 11.418 -1.191 -18.921 1.00 87.50 95 LEU A N 1
ATOM 711 C CA . LEU A 1 95 ? 12.647 -1.420 -19.681 1.00 87.50 95 LEU A CA 1
ATOM 712 C C . LEU A 1 95 ? 13.264 -2.781 -19.363 1.00 87.50 95 LEU A C 1
ATOM 714 O O . LEU A 1 95 ? 13.803 -3.420 -20.265 1.00 87.50 95 LEU A O 1
ATOM 718 N N . ASP A 1 96 ? 13.190 -3.210 -18.105 1.00 88.94 96 ASP A N 1
ATOM 719 C CA . ASP A 1 96 ? 13.716 -4.491 -17.662 1.00 88.94 96 ASP A CA 1
ATOM 720 C C . ASP A 1 96 ? 12.881 -5.085 -16.511 1.00 88.94 96 ASP A C 1
ATOM 722 O O . ASP A 1 96 ? 13.066 -4.711 -15.349 1.00 88.94 96 ASP A O 1
ATOM 726 N N . PRO A 1 97 ? 11.975 -6.039 -16.800 1.00 88.56 97 PRO A N 1
ATOM 727 C CA . PRO A 1 97 ? 11.178 -6.695 -15.769 1.00 88.56 97 PRO A CA 1
ATOM 728 C C . PRO A 1 97 ? 11.952 -7.784 -15.007 1.00 88.56 97 PRO A C 1
ATOM 730 O O . PRO A 1 97 ? 11.453 -8.278 -13.997 1.00 88.56 97 PRO A O 1
ATOM 733 N N . ARG A 1 98 ? 13.154 -8.184 -15.459 1.00 93.56 98 ARG A N 1
ATOM 734 C CA . ARG A 1 98 ? 13.891 -9.328 -14.889 1.00 93.56 98 ARG A CA 1
ATOM 735 C C . ARG A 1 98 ? 14.177 -9.199 -13.391 1.00 93.56 98 ARG A C 1
ATOM 737 O O . ARG A 1 98 ? 13.952 -10.191 -12.707 1.00 93.56 98 ARG A O 1
ATOM 744 N N . PRO A 1 99 ? 14.577 -8.035 -12.840 1.00 93.50 99 PRO A N 1
ATOM 745 C CA . PRO A 1 99 ? 14.852 -7.954 -11.407 1.00 93.50 99 PRO A CA 1
ATOM 746 C C . PRO A 1 99 ? 13.599 -8.189 -10.549 1.00 93.50 99 PRO A C 1
ATOM 748 O O . PRO A 1 99 ? 13.686 -8.781 -9.479 1.00 93.50 99 PRO A O 1
ATOM 751 N N . VAL A 1 100 ? 12.409 -7.803 -11.031 1.00 95.25 100 VAL A N 1
ATOM 752 C CA . VAL A 1 100 ? 11.145 -8.145 -10.355 1.00 95.25 100 VAL A CA 1
ATOM 753 C C . VAL A 1 100 ? 10.926 -9.659 -10.371 1.00 95.25 100 VAL A C 1
ATOM 755 O O . VAL A 1 100 ? 10.548 -10.235 -9.353 1.00 95.25 100 VAL A O 1
ATOM 758 N N . GLU A 1 101 ? 11.184 -10.318 -11.500 1.00 95.50 101 GLU A N 1
ATOM 759 C CA . GLU A 1 101 ? 11.065 -11.776 -11.613 1.00 95.50 101 GLU A CA 1
ATOM 760 C C . GLU A 1 101 ? 12.085 -12.522 -10.742 1.00 95.50 101 GLU A C 1
ATOM 762 O O . GLU A 1 101 ? 11.744 -13.541 -10.145 1.00 95.50 101 GLU A O 1
ATOM 767 N N . GLU A 1 102 ? 13.305 -12.002 -10.607 1.00 96.38 102 GLU A N 1
ATOM 768 C CA . GLU A 1 102 ? 14.334 -12.532 -9.705 1.00 96.38 102 GLU A CA 1
ATOM 769 C C . GLU A 1 102 ? 13.897 -12.439 -8.236 1.00 96.38 102 GLU A C 1
ATOM 771 O O . GLU A 1 102 ? 14.037 -13.415 -7.496 1.00 96.38 102 GLU A O 1
ATOM 776 N N . LEU A 1 103 ? 13.287 -11.320 -7.825 1.00 96.69 103 LEU A N 1
ATOM 777 C CA . LEU A 1 103 ? 12.714 -11.172 -6.482 1.00 96.69 103 LEU A CA 1
ATOM 778 C C . LEU A 1 103 ? 11.560 -12.163 -6.242 1.00 96.69 103 LEU A C 1
ATOM 780 O O . LEU A 1 103 ? 11.494 -12.801 -5.191 1.00 96.69 103 LEU A O 1
ATOM 784 N N . TRP A 1 104 ? 10.682 -12.359 -7.231 1.00 97.38 104 TRP A N 1
ATOM 785 C CA . TRP A 1 104 ? 9.633 -13.385 -7.167 1.00 97.38 104 TRP A CA 1
ATOM 786 C C . TRP A 1 104 ? 10.206 -14.803 -7.070 1.00 97.38 104 TRP A C 1
ATOM 788 O O . TRP A 1 104 ? 9.709 -15.613 -6.288 1.00 97.38 104 TRP A O 1
ATOM 798 N N . ALA A 1 105 ? 11.253 -15.111 -7.838 1.00 97.19 105 ALA A N 1
ATOM 799 C CA . ALA A 1 105 ? 11.917 -16.412 -7.811 1.00 97.19 105 ALA A CA 1
ATOM 800 C C . ALA A 1 105 ? 12.611 -16.679 -6.466 1.00 97.19 105 ALA A C 1
ATOM 802 O O . ALA A 1 105 ? 12.618 -17.816 -5.995 1.00 97.19 105 ALA A O 1
ATOM 803 N N . ALA A 1 106 ? 13.143 -15.637 -5.821 1.00 97.12 106 ALA A N 1
ATOM 804 C CA . ALA A 1 106 ? 13.726 -15.717 -4.485 1.00 97.12 106 ALA A CA 1
ATOM 805 C C . ALA A 1 106 ? 12.676 -15.909 -3.372 1.00 97.12 106 ALA A C 1
ATOM 807 O O . ALA A 1 106 ? 13.016 -16.387 -2.289 1.00 97.12 106 ALA A O 1
ATOM 808 N N . ARG A 1 107 ? 11.401 -15.578 -3.630 1.00 96.62 107 ARG A N 1
ATOM 809 C CA . ARG A 1 107 ? 10.289 -15.673 -2.667 1.00 96.62 107 ARG A CA 1
ATOM 810 C C . ARG A 1 107 ? 9.104 -16.480 -3.218 1.00 96.62 107 ARG A C 1
ATOM 812 O O . ARG A 1 107 ? 8.007 -15.943 -3.363 1.00 96.62 107 ARG A O 1
ATOM 819 N N . PRO A 1 108 ? 9.252 -17.795 -3.462 1.00 96.06 108 PRO A N 1
ATOM 820 C CA . PRO A 1 108 ? 8.170 -18.616 -4.017 1.00 96.06 108 PRO A CA 1
ATOM 821 C C . PRO A 1 108 ? 6.917 -18.656 -3.123 1.00 96.06 108 PRO A C 1
ATOM 823 O O . PRO A 1 108 ? 5.797 -18.773 -3.624 1.00 96.06 108 PRO A O 1
ATOM 826 N N . ALA A 1 109 ? 7.089 -18.509 -1.804 1.00 97.56 109 ALA A N 1
ATOM 827 C CA . ALA A 1 109 ? 5.989 -18.440 -0.844 1.00 97.56 109 ALA A CA 1
ATOM 828 C C . ALA A 1 109 ? 5.084 -17.212 -1.052 1.00 97.56 109 ALA A C 1
ATOM 830 O O . ALA A 1 109 ? 3.885 -17.290 -0.803 1.00 97.56 109 ALA A O 1
ATOM 831 N N . ALA A 1 110 ? 5.606 -16.118 -1.620 1.00 97.38 110 ALA A N 1
ATOM 832 C CA . ALA A 1 110 ? 4.841 -14.904 -1.904 1.00 97.38 110 ALA A CA 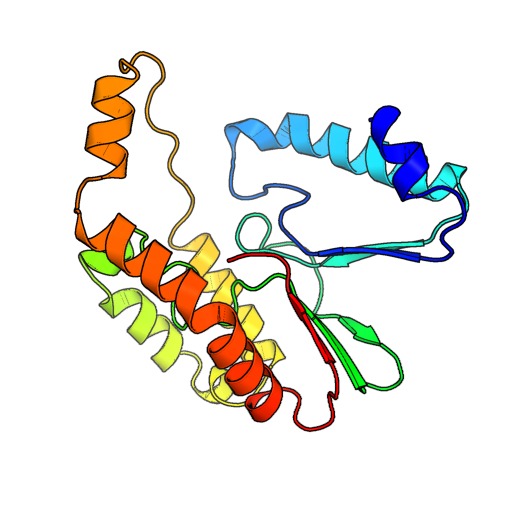1
ATOM 833 C C . ALA A 1 110 ? 3.682 -15.122 -2.892 1.00 97.38 110 ALA A C 1
ATOM 835 O O . ALA A 1 110 ? 2.842 -14.242 -3.042 1.00 97.38 110 ALA A O 1
ATOM 836 N N . GLY A 1 111 ? 3.627 -16.268 -3.582 1.00 96.50 111 GLY A N 1
ATOM 837 C CA . GLY A 1 111 ? 2.507 -16.639 -4.449 1.00 96.50 111 GLY A CA 1
ATOM 838 C C . GLY A 1 111 ? 1.263 -17.143 -3.711 1.00 96.50 111 GLY A C 1
ATOM 839 O O . GLY A 1 111 ? 0.219 -17.273 -4.345 1.00 96.50 111 GLY A O 1
ATOM 840 N N . HIS A 1 112 ? 1.360 -17.457 -2.416 1.00 96.12 112 HIS A N 1
ATOM 841 C CA . HIS A 1 112 ? 0.249 -18.008 -1.625 1.00 96.12 112 HIS A CA 1
ATOM 842 C C . HIS A 1 112 ? 0.240 -17.578 -0.150 1.00 96.12 112 HIS A C 1
ATOM 844 O O . HIS A 1 112 ? -0.779 -17.743 0.510 1.00 96.12 112 HIS A O 1
ATOM 850 N N . ASP A 1 113 ? 1.328 -17.008 0.370 1.00 97.31 113 ASP A N 1
ATOM 851 C CA . ASP A 1 113 ? 1.398 -16.443 1.717 1.00 97.31 113 ASP A CA 1
ATOM 852 C C . ASP A 1 113 ? 1.339 -14.909 1.667 1.00 97.31 113 ASP A C 1
ATOM 854 O O . ASP A 1 113 ? 2.130 -14.250 0.983 1.00 97.31 113 ASP A O 1
ATOM 858 N N . ALA A 1 114 ? 0.379 -14.335 2.395 1.00 96.75 114 ALA A N 1
ATOM 859 C CA . ALA A 1 114 ? 0.119 -12.900 2.387 1.00 96.75 114 ALA A CA 1
ATOM 860 C C . ALA A 1 114 ? 1.282 -12.086 2.968 1.00 96.75 114 ALA A C 1
ATOM 862 O O . ALA A 1 114 ? 1.613 -11.017 2.451 1.00 96.75 114 ALA A O 1
ATOM 863 N N . ARG A 1 115 ? 1.920 -12.574 4.036 1.00 95.69 115 ARG A N 1
ATOM 864 C CA . ARG A 1 115 ? 3.031 -11.876 4.690 1.00 95.69 115 ARG A CA 1
ATOM 865 C C . ARG A 1 115 ? 4.253 -11.853 3.776 1.00 95.69 115 ARG A C 1
ATOM 867 O O . ARG A 1 115 ? 4.861 -10.798 3.608 1.00 95.69 115 ARG A O 1
ATOM 874 N N . GLU A 1 116 ? 4.574 -12.973 3.140 1.00 97.31 116 GLU A N 1
ATOM 875 C CA . GLU A 1 116 ? 5.642 -13.062 2.141 1.00 97.31 116 GLU A CA 1
ATOM 876 C C . GLU A 1 116 ? 5.346 -12.190 0.919 1.00 97.31 116 GLU A C 1
ATOM 878 O O . GLU A 1 116 ? 6.247 -11.537 0.389 1.00 97.31 116 GLU A O 1
ATOM 883 N N . ARG A 1 117 ? 4.075 -12.090 0.506 1.00 97.56 117 ARG A N 1
ATOM 884 C CA . ARG A 1 117 ? 3.657 -11.196 -0.579 1.00 97.56 117 ARG A CA 1
ATOM 885 C C . ARG A 1 117 ? 3.903 -9.721 -0.265 1.00 97.56 117 ARG A C 1
ATOM 887 O O . ARG A 1 117 ? 4.362 -8.998 -1.154 1.00 97.56 117 ARG A O 1
ATOM 894 N N . HIS A 1 118 ? 3.616 -9.279 0.958 1.00 96.56 118 HIS A N 1
ATOM 895 C CA . HIS A 1 118 ? 3.901 -7.909 1.396 1.00 96.56 118 HIS A CA 1
ATOM 896 C C . HIS A 1 118 ? 5.401 -7.678 1.577 1.00 96.56 118 HIS A C 1
ATOM 898 O O . HIS A 1 118 ? 5.910 -6.635 1.177 1.00 96.56 118 HIS A O 1
ATOM 904 N N . GLN A 1 119 ? 6.144 -8.662 2.091 1.00 96.12 119 GLN A N 1
ATOM 905 C CA . GLN A 1 119 ? 7.598 -8.552 2.186 1.00 96.12 119 GLN A CA 1
ATOM 906 C C . GLN A 1 119 ? 8.255 -8.418 0.805 1.00 96.12 119 GLN A C 1
ATOM 908 O O . GLN A 1 119 ? 9.150 -7.594 0.627 1.00 96.12 119 GLN A O 1
ATOM 913 N N . LEU A 1 120 ? 7.767 -9.159 -0.190 1.00 97.12 120 LEU A N 1
ATOM 914 C CA . LEU A 1 120 ? 8.192 -9.001 -1.576 1.00 97.12 120 LEU A CA 1
ATOM 915 C C . LEU A 1 120 ? 7.850 -7.607 -2.132 1.00 97.12 120 LEU A C 1
ATOM 917 O O . LEU A 1 120 ? 8.668 -7.008 -2.824 1.00 97.12 120 LEU A O 1
ATOM 921 N N . ALA A 1 121 ? 6.665 -7.065 -1.827 1.00 95.81 121 ALA A N 1
ATOM 922 C CA . ALA A 1 121 ? 6.302 -5.713 -2.263 1.00 95.81 121 ALA A CA 1
ATOM 923 C C . ALA A 1 121 ? 7.237 -4.651 -1.672 1.00 95.81 121 ALA A C 1
ATOM 925 O O . ALA A 1 121 ? 7.712 -3.793 -2.411 1.00 95.81 121 ALA A O 1
ATOM 926 N N . ARG A 1 122 ? 7.592 -4.768 -0.386 1.00 95.31 122 ARG A N 1
ATOM 927 C CA . ARG A 1 122 ? 8.588 -3.900 0.261 1.00 95.31 122 ARG A CA 1
ATOM 928 C C . ARG A 1 122 ? 9.926 -3.913 -0.474 1.00 95.31 122 ARG A C 1
ATOM 930 O O . ARG A 1 122 ? 10.487 -2.855 -0.739 1.00 95.31 122 ARG A O 1
ATOM 937 N N . GLU A 1 123 ? 10.425 -5.092 -0.838 1.00 95.50 123 GLU A N 1
ATOM 938 C CA . GLU A 1 123 ? 11.692 -5.233 -1.571 1.00 95.50 123 GLU A CA 1
ATOM 939 C C . GLU A 1 123 ? 11.639 -4.606 -2.963 1.00 95.50 123 GLU A C 1
ATOM 941 O O . GLU A 1 123 ? 12.575 -3.911 -3.368 1.00 95.50 123 GLU A O 1
ATOM 946 N N . ILE A 1 124 ? 10.528 -4.791 -3.680 1.00 95.25 124 ILE A N 1
ATOM 947 C CA . ILE A 1 124 ? 10.305 -4.135 -4.972 1.00 95.25 124 ILE A CA 1
ATOM 948 C C . ILE A 1 124 ? 10.278 -2.609 -4.786 1.00 95.25 124 ILE A C 1
ATOM 950 O O . ILE A 1 124 ? 10.937 -1.889 -5.534 1.00 95.25 124 ILE A O 1
ATOM 954 N N . SER A 1 125 ? 9.576 -2.103 -3.773 1.00 92.69 125 SER A N 1
ATOM 955 C CA . SER A 1 125 ? 9.477 -0.668 -3.487 1.00 92.69 125 SER A CA 1
ATOM 956 C C . SER A 1 125 ? 10.839 -0.032 -3.204 1.00 92.69 125 SER A C 1
ATOM 958 O O . SER A 1 125 ? 11.180 0.979 -3.820 1.00 92.69 125 SER A O 1
ATOM 960 N N . VAL A 1 126 ? 11.661 -0.673 -2.365 1.00 92.62 126 VAL A N 1
ATOM 961 C CA . VAL A 1 126 ? 13.037 -0.233 -2.067 1.00 92.62 126 VAL A CA 1
ATOM 962 C C . VAL A 1 126 ? 13.940 -0.290 -3.304 1.00 92.62 126 VAL A C 1
ATOM 964 O O . VAL A 1 126 ? 14.811 0.563 -3.464 1.00 92.62 126 VAL A O 1
ATOM 967 N N . SER A 1 127 ? 13.733 -1.260 -4.198 1.00 90.69 127 SER A N 1
ATOM 968 C CA . SER A 1 127 ? 14.546 -1.419 -5.416 1.00 90.69 127 SER A CA 1
ATOM 969 C C . SER A 1 127 ? 14.245 -0.363 -6.483 1.00 90.69 127 SER A C 1
ATOM 971 O O . SER A 1 127 ? 15.092 -0.074 -7.328 1.00 90.69 127 SER A O 1
ATOM 973 N N . TYR A 1 128 ? 13.050 0.231 -6.447 1.00 85.56 128 TYR A N 1
ATOM 974 C CA . TYR A 1 128 ? 12.592 1.201 -7.440 1.00 85.56 128 TYR A CA 1
ATOM 975 C C . TYR A 1 128 ? 12.025 2.470 -6.780 1.00 85.56 128 TYR A C 1
ATOM 977 O O . TYR A 1 128 ? 10.845 2.778 -6.981 1.00 85.56 128 TYR A O 1
ATOM 985 N N . PRO A 1 129 ? 12.813 3.235 -6.004 1.00 73.50 129 PRO A N 1
ATOM 986 C CA . PRO A 1 129 ? 12.320 4.440 -5.346 1.00 73.50 129 PRO A CA 1
ATOM 987 C C . PRO A 1 129 ? 11.932 5.511 -6.375 1.00 73.50 129 PRO A C 1
ATOM 989 O O . PRO A 1 129 ? 12.446 5.554 -7.497 1.00 73.50 129 PRO A O 1
ATOM 992 N N . VAL A 1 130 ? 11.010 6.400 -6.003 1.00 68.38 130 VAL A N 1
ATOM 993 C CA . VAL A 1 130 ? 10.604 7.510 -6.874 1.00 68.38 130 VAL A CA 1
ATOM 994 C C . VAL A 1 130 ? 11.747 8.520 -6.987 1.00 68.38 130 VAL A C 1
ATOM 996 O O . VAL A 1 130 ? 12.127 9.160 -6.013 1.00 68.38 130 VAL A O 1
ATOM 999 N N . VAL A 1 131 ? 12.287 8.694 -8.195 1.00 64.88 131 VAL A N 1
ATOM 1000 C CA . VAL A 1 131 ? 13.335 9.686 -8.471 1.00 64.88 131 VAL A CA 1
ATOM 1001 C C . VAL A 1 131 ? 12.694 11.044 -8.761 1.00 64.88 131 VAL A C 1
ATOM 1003 O O . VAL A 1 131 ? 11.968 11.195 -9.748 1.00 64.88 131 VAL A O 1
ATOM 1006 N N . LYS A 1 132 ? 12.996 12.066 -7.950 1.00 61.06 132 LYS A N 1
ATOM 1007 C CA . LYS A 1 132 ? 12.591 13.446 -8.254 1.00 61.06 132 LYS A CA 1
ATOM 1008 C C . LYS A 1 132 ? 13.323 13.933 -9.509 1.00 61.06 132 LYS A C 1
ATOM 1010 O O . LYS A 1 132 ? 14.550 13.902 -9.596 1.00 61.06 132 LYS A O 1
ATOM 1015 N N . HIS A 1 133 ? 12.578 14.418 -10.500 1.00 57.25 133 HIS A N 1
ATOM 1016 C CA . HIS A 1 133 ? 13.175 15.122 -11.634 1.00 57.25 133 HIS A CA 1
ATOM 1017 C C . HIS A 1 133 ? 13.596 16.541 -11.219 1.00 57.25 133 HIS A C 1
ATOM 1019 O O . HIS A 1 133 ? 12.863 17.184 -10.466 1.00 57.25 133 HIS A O 1
ATOM 1025 N N . PRO A 1 134 ? 14.741 17.053 -11.710 1.00 56.12 134 PRO A N 1
ATOM 1026 C CA . PRO A 1 134 ? 15.265 18.348 -11.291 1.00 56.12 134 PRO A CA 1
ATOM 1027 C C . PRO A 1 134 ? 14.257 19.482 -11.511 1.00 56.12 134 PRO A C 1
ATOM 1029 O O . PRO A 1 134 ? 13.551 19.538 -12.529 1.00 56.12 134 PRO A O 1
ATOM 1032 N N . ASP A 1 135 ? 14.211 20.398 -10.545 1.00 56.22 135 ASP A N 1
ATOM 1033 C CA . ASP A 1 135 ? 13.409 21.614 -10.622 1.00 56.22 135 ASP A CA 1
ATOM 1034 C C . ASP A 1 135 ? 13.898 22.494 -11.793 1.00 56.22 135 ASP A C 1
ATOM 1036 O O . ASP A 1 135 ? 15.086 22.530 -12.108 1.00 56.22 135 ASP A O 1
ATOM 1040 N N . GLY A 1 136 ? 12.971 23.154 -12.503 1.00 59.84 136 GLY A N 1
ATOM 1041 C CA . GLY A 1 136 ? 13.290 24.024 -13.653 1.00 59.84 136 GLY A CA 1
ATOM 1042 C C . GLY A 1 136 ? 12.865 23.523 -15.043 1.00 59.84 136 GLY A C 1
ATOM 1043 O O . GLY A 1 136 ? 13.067 24.223 -16.034 1.00 59.84 136 GLY A O 1
ATOM 1044 N N . ARG A 1 137 ? 12.232 22.346 -15.164 1.00 67.00 137 ARG A N 1
ATOM 1045 C CA . ARG A 1 137 ? 11.585 21.930 -16.427 1.00 67.00 137 ARG A CA 1
ATOM 1046 C C . ARG A 1 137 ? 10.247 22.646 -16.623 1.00 67.00 137 ARG A C 1
ATOM 1048 O O . ARG A 1 137 ? 9.441 22.695 -15.696 1.00 67.00 137 ARG A O 1
ATOM 1055 N N . THR A 1 138 ? 9.988 23.130 -17.839 1.00 78.25 138 THR A N 1
ATOM 1056 C CA . THR A 1 138 ? 8.679 23.686 -18.220 1.00 78.25 138 THR A CA 1
ATOM 1057 C C . THR A 1 138 ? 7.577 22.635 -18.061 1.00 78.25 138 THR A C 1
ATOM 1059 O O . THR A 1 138 ? 7.832 21.437 -18.215 1.00 78.25 138 THR A O 1
ATOM 1062 N N . LEU A 1 139 ? 6.340 23.071 -17.788 1.00 76.44 139 LEU A N 1
ATOM 1063 C CA . LEU A 1 139 ? 5.175 22.183 -17.650 1.00 76.44 139 LEU A CA 1
ATOM 1064 C C . LEU A 1 139 ? 5.033 21.231 -18.851 1.00 76.44 139 LEU A C 1
ATOM 1066 O O . LEU A 1 139 ? 4.791 20.041 -18.676 1.00 76.44 139 LEU A O 1
ATOM 1070 N N . PHE A 1 140 ? 5.286 21.737 -20.061 1.00 78.62 140 PHE A N 1
ATOM 1071 C CA . PHE A 1 140 ? 5.269 20.946 -21.290 1.00 78.62 140 PHE A CA 1
ATOM 1072 C C . PHE A 1 140 ? 6.325 19.831 -21.303 1.00 78.62 140 PHE A C 1
ATOM 1074 O O . PHE A 1 140 ? 6.028 18.698 -21.670 1.00 78.62 140 PHE A O 1
ATOM 1081 N N . ARG A 1 141 ? 7.556 20.114 -20.858 1.00 77.44 141 ARG A N 1
ATOM 1082 C CA . ARG A 1 141 ? 8.625 19.106 -20.817 1.00 77.44 141 ARG A CA 1
ATOM 1083 C C . ARG A 1 141 ? 8.371 18.054 -19.738 1.00 77.44 141 ARG A C 1
ATOM 1085 O O . ARG A 1 141 ? 8.635 16.884 -19.974 1.00 77.44 141 ARG A O 1
ATOM 1092 N N . ARG A 1 142 ? 7.779 18.452 -18.604 1.00 72.69 142 ARG A N 1
ATOM 1093 C CA . ARG A 1 142 ? 7.297 17.516 -17.573 1.00 72.69 142 ARG A CA 1
ATOM 1094 C C . ARG A 1 142 ? 6.200 16.595 -18.113 1.00 72.69 142 ARG A C 1
ATOM 1096 O O . ARG A 1 142 ? 6.245 15.401 -17.844 1.00 72.69 142 ARG A O 1
ATOM 1103 N N . LEU A 1 143 ? 5.264 17.129 -18.901 1.00 76.50 143 LEU A N 1
ATOM 1104 C CA . LEU A 1 143 ? 4.214 16.338 -19.546 1.00 76.50 143 LEU A CA 1
ATOM 1105 C C . LEU A 1 143 ? 4.802 15.326 -20.539 1.00 76.50 143 LEU A C 1
ATOM 1107 O O . LEU A 1 143 ? 4.469 14.147 -20.473 1.00 76.50 143 LEU A O 1
ATOM 1111 N N . LEU A 1 144 ? 5.719 15.762 -21.409 1.00 76.00 144 LEU A N 1
ATOM 1112 C CA . LEU A 1 144 ? 6.393 14.868 -22.356 1.00 76.00 144 LEU A CA 1
ATOM 1113 C C . LEU A 1 144 ? 7.204 13.772 -21.652 1.00 76.00 144 LEU A C 1
ATOM 1115 O O . LEU A 1 144 ? 7.143 12.618 -22.065 1.00 76.00 144 LEU A O 1
ATOM 1119 N N . ASP A 1 145 ? 7.927 14.110 -20.581 1.00 74.62 145 ASP A N 1
ATOM 1120 C CA . ASP A 1 145 ? 8.692 13.133 -19.798 1.00 74.62 145 ASP A CA 1
ATOM 1121 C C . ASP A 1 145 ? 7.774 12.128 -19.081 1.00 74.62 145 ASP A C 1
ATOM 1123 O O . ASP A 1 145 ? 8.079 10.937 -19.045 1.00 74.62 145 ASP A O 1
ATOM 1127 N N . ALA A 1 146 ? 6.636 12.581 -18.544 1.00 69.12 146 ALA A N 1
ATOM 1128 C CA . ALA A 1 146 ? 5.644 11.713 -17.906 1.00 69.12 146 ALA A CA 1
ATOM 1129 C C . ALA A 1 146 ? 4.989 10.754 -18.912 1.00 69.12 146 ALA A C 1
ATOM 1131 O O . ALA A 1 146 ? 4.737 9.591 -18.596 1.00 69.12 146 ALA A O 1
ATOM 1132 N N . MET A 1 147 ? 4.769 11.227 -20.141 1.00 70.81 147 MET A N 1
ATOM 1133 C CA . MET A 1 147 ? 4.235 10.434 -21.246 1.00 70.81 147 MET A CA 1
ATOM 1134 C C . MET A 1 147 ? 5.292 9.561 -21.935 1.00 70.81 147 MET A C 1
ATOM 1136 O O . MET A 1 147 ? 4.939 8.819 -22.846 1.00 70.81 147 MET A O 1
ATOM 1140 N N . HIS A 1 148 ? 6.569 9.625 -21.536 1.00 73.38 148 HIS A N 1
ATOM 1141 C CA . HIS A 1 148 ? 7.639 8.846 -22.152 1.00 73.38 148 HIS A CA 1
ATOM 1142 C C . HIS A 1 148 ? 8.246 7.806 -21.185 1.00 73.38 148 HIS A C 1
ATOM 1144 O O . HIS A 1 148 ? 8.866 8.162 -20.177 1.00 73.38 148 HIS A O 1
ATOM 1150 N N . PRO A 1 149 ? 8.233 6.506 -21.532 1.00 78.19 149 PRO A N 1
ATOM 1151 C CA . PRO A 1 149 ? 7.609 5.909 -22.719 1.00 78.19 149 PRO A CA 1
ATOM 1152 C C . PRO A 1 149 ? 6.060 5.914 -22.659 1.00 78.19 149 PRO A C 1
ATOM 1154 O O . PRO A 1 149 ? 5.513 5.797 -21.563 1.00 78.19 149 PRO A O 1
ATOM 1157 N N . PRO A 1 150 ? 5.336 6.013 -23.797 1.00 82.31 150 PRO A N 1
ATOM 1158 C CA . PRO A 1 150 ? 3.862 6.070 -23.826 1.00 82.31 150 PRO A CA 1
ATOM 1159 C C . PRO A 1 150 ? 3.198 4.830 -23.221 1.00 82.31 150 PRO A C 1
ATOM 1161 O O . PRO A 1 150 ? 2.088 4.904 -22.693 1.00 82.31 150 PRO A O 1
ATOM 1164 N N . GLN A 1 151 ? 3.922 3.709 -23.209 1.00 86.19 151 GLN A N 1
ATOM 1165 C CA . GLN A 1 151 ? 3.564 2.489 -22.494 1.00 86.19 151 GLN A CA 1
ATOM 1166 C C . GLN A 1 151 ? 3.257 2.742 -21.008 1.00 86.19 151 GLN A C 1
ATOM 1168 O O . GLN A 1 151 ? 2.423 2.044 -20.448 1.00 86.19 151 GLN A O 1
ATOM 1173 N N . ARG A 1 152 ? 3.861 3.756 -20.367 1.00 88.31 152 ARG A N 1
ATOM 1174 C CA . ARG A 1 152 ? 3.584 4.103 -18.961 1.00 88.31 152 ARG A CA 1
ATOM 1175 C C . ARG A 1 152 ? 2.132 4.495 -18.749 1.00 88.31 152 ARG A C 1
ATOM 1177 O O . ARG A 1 152 ? 1.472 3.933 -17.885 1.00 88.31 152 ARG A O 1
ATOM 1184 N N . ALA A 1 153 ? 1.641 5.439 -19.552 1.00 87.19 153 ALA A N 1
ATOM 1185 C CA . ALA A 1 153 ? 0.265 5.912 -19.454 1.00 87.19 153 ALA A CA 1
ATOM 1186 C C . ALA A 1 153 ? -0.720 4.769 -19.732 1.00 87.19 153 ALA A C 1
ATOM 1188 O O . ALA A 1 153 ? -1.715 4.625 -19.028 1.00 87.19 153 ALA A O 1
ATOM 1189 N N . TRP A 1 154 ? -0.401 3.917 -20.710 1.00 90.88 154 TRP A N 1
ATOM 1190 C CA . TRP A 1 154 ? -1.184 2.720 -20.996 1.00 90.88 154 TRP A CA 1
ATOM 1191 C C . TRP A 1 154 ? -1.236 1.748 -19.808 1.00 90.88 154 TRP A C 1
ATOM 1193 O O . TRP A 1 154 ? -2.326 1.360 -19.396 1.00 90.88 154 TRP A O 1
ATOM 1203 N N . GLU A 1 155 ? -0.092 1.385 -19.217 1.00 91.44 155 GLU A N 1
ATOM 1204 C CA . GLU A 1 155 ? -0.056 0.466 -18.072 1.00 91.44 155 GLU A CA 1
ATOM 1205 C C . GLU A 1 155 ? -0.712 1.060 -16.815 1.00 91.44 155 GLU A C 1
ATOM 1207 O O . GLU A 1 155 ? -1.343 0.317 -16.068 1.00 91.44 155 GLU A O 1
ATOM 1212 N N . MET A 1 156 ? -0.651 2.383 -16.606 1.00 90.50 156 MET A N 1
ATOM 1213 C CA . MET A 1 156 ? -1.405 3.061 -15.538 1.00 90.50 156 MET A CA 1
ATOM 1214 C C . MET A 1 156 ? -2.916 2.933 -15.745 1.00 90.50 156 MET A C 1
ATOM 1216 O O . MET A 1 156 ? -3.624 2.471 -14.854 1.00 90.50 156 MET A O 1
ATOM 1220 N N . LEU A 1 157 ? -3.413 3.300 -16.932 1.00 91.75 157 LEU A N 1
ATOM 1221 C CA . LEU A 1 157 ? -4.843 3.218 -17.246 1.00 91.75 157 LEU A CA 1
ATOM 1222 C C . LEU A 1 157 ? -5.348 1.777 -17.157 1.00 91.75 157 LEU A C 1
ATOM 1224 O O . LEU A 1 157 ? -6.406 1.525 -16.585 1.00 91.75 157 LEU A O 1
ATOM 1228 N N . LYS A 1 158 ? -4.569 0.822 -17.672 1.00 92.94 158 LYS A N 1
ATOM 1229 C CA . LYS A 1 158 ? -4.852 -0.609 -17.557 1.00 92.94 158 LYS A CA 1
ATOM 1230 C C . LYS A 1 158 ? -4.890 -1.050 -16.094 1.00 92.94 158 LYS A C 1
ATOM 1232 O O . LYS A 1 158 ? -5.794 -1.795 -15.729 1.00 92.94 158 LYS A O 1
ATOM 1237 N N . ALA A 1 159 ? -3.956 -0.611 -15.254 1.00 91.88 159 ALA A N 1
ATOM 1238 C CA . ALA A 1 159 ? -3.959 -0.948 -13.834 1.00 91.88 159 ALA A CA 1
ATOM 1239 C C . ALA A 1 159 ? -5.200 -0.416 -13.109 1.00 91.88 159 ALA A C 1
ATOM 1241 O O . ALA A 1 159 ? -5.841 -1.184 -12.400 1.00 91.88 159 ALA A O 1
ATOM 1242 N N . TRP A 1 160 ? -5.581 0.844 -13.337 1.00 91.38 160 TRP A N 1
ATOM 1243 C CA . TRP A 1 160 ? -6.797 1.424 -12.756 1.00 91.38 160 TRP A CA 1
ATOM 1244 C C . TRP A 1 160 ? -8.061 0.724 -13.247 1.00 91.38 160 TRP A C 1
ATOM 1246 O O . TRP A 1 160 ? -8.939 0.405 -12.452 1.00 91.38 160 TRP A O 1
ATOM 1256 N N . TRP A 1 161 ? -8.136 0.422 -14.546 1.00 94.38 161 TRP A N 1
ATOM 1257 C CA . TRP A 1 161 ? -9.292 -0.260 -15.126 1.00 94.38 161 TRP A CA 1
ATOM 1258 C C . TRP A 1 161 ? -9.490 -1.666 -14.553 1.00 94.38 161 TRP A C 1
ATOM 1260 O O . TRP A 1 161 ? -10.616 -2.082 -14.308 1.00 94.38 161 TRP A O 1
ATOM 1270 N N . ASN A 1 162 ? -8.394 -2.391 -14.318 1.00 93.06 162 ASN A N 1
ATOM 1271 C CA . ASN A 1 162 ? -8.428 -3.753 -13.785 1.00 93.06 162 ASN A CA 1
ATOM 1272 C C . ASN A 1 162 ? -8.293 -3.798 -12.252 1.00 93.06 162 ASN A C 1
ATOM 1274 O O . ASN A 1 162 ? -8.192 -4.885 -11.691 1.00 93.06 162 ASN A O 1
ATOM 1278 N N . GLN A 1 163 ? -8.254 -2.657 -11.556 1.00 91.62 163 GLN A N 1
ATOM 1279 C CA . GLN A 1 163 ? -8.020 -2.613 -10.109 1.00 91.62 163 GLN A CA 1
ATOM 1280 C C . GLN A 1 163 ? -9.048 -3.429 -9.305 1.00 91.62 163 GLN A C 1
ATOM 1282 O O . GLN A 1 163 ? -8.611 -4.173 -8.424 1.00 91.62 163 GLN A O 1
ATOM 1287 N N . PRO A 1 164 ? -10.366 -3.380 -9.603 1.00 92.50 164 PRO A N 1
ATOM 1288 C CA . PRO A 1 164 ? -11.345 -4.211 -8.903 1.00 92.50 164 PRO A CA 1
ATOM 1289 C C . PRO A 1 164 ? -11.069 -5.709 -9.072 1.00 92.50 164 PRO A C 1
ATOM 1291 O O . PRO A 1 164 ? -10.995 -6.431 -8.081 1.00 92.50 164 PRO A O 1
ATOM 1294 N N . ASP A 1 165 ? -10.829 -6.160 -10.307 1.00 95.38 165 ASP A N 1
ATOM 1295 C CA . ASP A 1 165 ? -10.563 -7.572 -10.608 1.00 95.38 165 ASP A CA 1
ATOM 1296 C C . ASP A 1 165 ? -9.270 -8.052 -9.939 1.00 95.38 165 ASP A C 1
ATOM 1298 O O . ASP A 1 165 ? -9.233 -9.129 -9.348 1.00 95.38 165 ASP A O 1
ATOM 1302 N N . ARG A 1 166 ? -8.215 -7.225 -9.944 1.00 95.25 166 ARG A N 1
ATOM 1303 C CA . ARG A 1 166 ? -6.954 -7.523 -9.242 1.00 95.25 166 ARG A CA 1
ATOM 1304 C C . ARG A 1 166 ? -7.133 -7.581 -7.731 1.00 95.25 166 ARG A C 1
ATOM 1306 O O . ARG A 1 166 ? -6.509 -8.418 -7.086 1.00 95.25 166 ARG A O 1
ATOM 1313 N N . GLY A 1 167 ? -7.983 -6.723 -7.175 1.00 96.12 167 GLY A N 1
ATOM 1314 C CA . GLY A 1 167 ? -8.366 -6.774 -5.768 1.00 96.12 167 GLY A CA 1
ATOM 1315 C C . GLY A 1 167 ? -9.088 -8.076 -5.418 1.00 96.12 167 GLY A C 1
ATOM 1316 O O . GLY A 1 167 ? -8.729 -8.722 -4.437 1.00 96.12 167 GLY A O 1
ATOM 1317 N N . LEU A 1 168 ? -10.049 -8.507 -6.241 1.00 96.12 168 LEU A N 1
ATOM 1318 C CA . LEU A 1 168 ? -10.760 -9.775 -6.043 1.00 96.12 168 LEU A CA 1
ATOM 1319 C C . LEU A 1 168 ? -9.819 -10.981 -6.156 1.00 96.12 168 LEU A C 1
ATOM 1321 O O . LEU A 1 168 ? -9.805 -11.819 -5.260 1.00 96.12 168 LEU A O 1
ATOM 1325 N N . GLU A 1 169 ? -8.967 -11.028 -7.186 1.00 96.88 169 GLU A N 1
ATOM 1326 C CA . GLU A 1 169 ? -7.944 -12.074 -7.338 1.00 96.88 169 GLU A CA 1
ATOM 1327 C C . GLU A 1 169 ? -6.996 -12.129 -6.129 1.00 96.88 169 GLU A C 1
ATOM 1329 O O . GLU A 1 169 ? -6.632 -13.211 -5.664 1.00 96.88 169 GLU A O 1
ATOM 1334 N N . PHE A 1 170 ? -6.577 -10.966 -5.620 1.00 97.38 170 PHE A N 1
ATOM 1335 C CA . PHE A 1 170 ? -5.717 -10.862 -4.445 1.00 97.38 170 PHE A CA 1
ATOM 1336 C C . PHE A 1 170 ? -6.425 -11.374 -3.186 1.00 97.38 170 PHE A C 1
ATOM 1338 O O . PHE A 1 170 ? -5.874 -12.214 -2.471 1.00 97.38 170 PHE A O 1
ATOM 1345 N N . ARG A 1 171 ? -7.656 -10.917 -2.938 1.00 97.62 171 ARG A N 1
ATOM 1346 C CA . ARG A 1 171 ? -8.485 -11.370 -1.817 1.00 97.62 171 ARG A CA 1
ATOM 1347 C C . ARG A 1 171 ? -8.664 -12.885 -1.854 1.00 97.62 171 ARG A C 1
ATOM 1349 O O . ARG A 1 171 ? -8.334 -13.548 -0.881 1.00 97.62 171 ARG A O 1
ATOM 1356 N N . ASP A 1 172 ? -9.108 -13.437 -2.979 1.00 97.69 172 ASP A N 1
ATOM 1357 C CA . ASP A 1 172 ? -9.401 -14.869 -3.107 1.00 97.69 172 ASP A CA 1
ATOM 1358 C C . ASP A 1 172 ? -8.153 -15.736 -2.911 1.00 97.69 172 ASP A C 1
ATOM 1360 O O . ASP A 1 172 ? -8.232 -16.846 -2.385 1.00 97.69 172 ASP A O 1
ATOM 1364 N N . ARG A 1 173 ? -6.987 -15.222 -3.314 1.00 97.75 173 ARG A N 1
ATOM 1365 C CA . ARG A 1 173 ? -5.710 -15.926 -3.188 1.00 97.75 173 ARG A CA 1
ATOM 1366 C C . ARG A 1 173 ? -5.150 -15.913 -1.770 1.00 97.75 173 ARG A C 1
ATOM 1368 O O . ARG A 1 173 ? -4.682 -16.952 -1.317 1.00 97.75 173 ARG A O 1
ATOM 1375 N N . TYR A 1 174 ? -5.129 -14.756 -1.110 1.00 98.06 174 TYR A N 1
ATOM 1376 C CA . TYR A 1 174 ? -4.400 -14.576 0.154 1.00 98.06 174 TYR A CA 1
ATOM 1377 C C . TYR A 1 174 ? -5.309 -14.523 1.384 1.00 98.06 174 TYR A C 1
ATOM 1379 O O . TYR A 1 174 ? -4.867 -14.834 2.486 1.00 98.06 174 TYR A O 1
ATOM 1387 N N . PHE A 1 175 ? -6.576 -14.157 1.198 1.00 97.69 175 PHE A N 1
ATOM 1388 C CA . PHE A 1 175 ? -7.560 -13.956 2.259 1.00 97.69 175 PHE A CA 1
ATOM 1389 C C . PHE A 1 175 ? -8.925 -14.545 1.859 1.00 97.69 175 PHE A C 1
ATOM 1391 O O . PHE A 1 175 ? -9.912 -13.816 1.773 1.00 97.69 175 PHE A O 1
ATOM 1398 N N . PRO A 1 176 ? -9.027 -15.864 1.613 1.00 97.06 176 PRO A N 1
ATOM 1399 C CA . PRO A 1 176 ? -10.244 -16.480 1.073 1.00 97.06 176 PRO A CA 1
ATOM 1400 C C . PRO A 1 176 ? -11.470 -16.373 1.998 1.00 97.06 176 PRO A C 1
ATOM 1402 O O . PRO A 1 176 ? -12.595 -16.560 1.545 1.00 97.06 176 PRO A O 1
ATOM 1405 N N . ALA A 1 177 ? -11.267 -16.089 3.289 1.00 96.50 177 ALA A N 1
ATOM 1406 C CA . ALA A 1 177 ? -12.340 -15.848 4.256 1.00 96.50 177 ALA A CA 1
ATOM 1407 C C . ALA A 1 177 ? -12.837 -14.389 4.274 1.00 96.50 177 ALA A C 1
ATOM 1409 O O . ALA A 1 177 ? -13.833 -14.093 4.933 1.00 96.50 177 ALA A O 1
ATOM 1410 N N . ALA A 1 178 ? -12.150 -13.477 3.581 1.00 98.12 178 ALA A N 1
ATOM 1411 C CA . ALA A 1 178 ? -12.525 -12.076 3.539 1.00 98.12 178 ALA A CA 1
ATOM 1412 C C . ALA A 1 178 ? -13.741 -11.860 2.631 1.00 98.12 178 ALA A C 1
ATOM 1414 O O . ALA A 1 178 ? -13.776 -12.287 1.479 1.00 98.12 178 ALA A O 1
ATOM 1415 N N . GLU A 1 179 ? -14.724 -11.131 3.139 1.00 97.62 179 GLU A N 1
ATOM 1416 C CA . GLU A 1 179 ? -15.884 -10.669 2.380 1.00 97.62 179 GLU A CA 1
ATOM 1417 C C . GLU A 1 179 ? -15.562 -9.340 1.682 1.00 97.62 179 GLU A C 1
ATOM 1419 O O . GLU A 1 179 ? -15.920 -9.138 0.518 1.00 97.62 179 GLU A O 1
ATOM 1424 N N . PHE A 1 180 ? -14.808 -8.468 2.362 1.00 97.50 180 PHE A N 1
ATOM 1425 C CA . PHE A 1 180 ? -14.449 -7.135 1.887 1.00 97.50 180 PHE A CA 1
ATOM 1426 C C . PHE A 1 180 ? -12.934 -6.933 1.845 1.00 97.50 180 PHE A C 1
ATOM 1428 O O . PHE A 1 180 ? -12.213 -7.281 2.781 1.00 97.50 180 PHE A O 1
ATOM 1435 N N . LEU A 1 181 ? -12.472 -6.295 0.771 1.00 97.81 181 LEU A N 1
ATOM 1436 C CA . LEU A 1 181 ? -11.110 -5.796 0.634 1.00 97.81 181 LEU A CA 1
ATOM 1437 C C . LEU A 1 181 ? -11.166 -4.274 0.463 1.00 97.81 181 LEU A C 1
ATOM 1439 O O . LEU A 1 181 ? -11.752 -3.776 -0.497 1.00 97.81 181 LEU A O 1
ATOM 1443 N N . ILE A 1 182 ? -10.555 -3.549 1.394 1.00 97.19 182 ILE A N 1
ATOM 1444 C CA . ILE A 1 182 ? -10.380 -2.101 1.344 1.00 97.19 182 ILE A CA 1
ATOM 1445 C C . ILE A 1 182 ? -8.948 -1.831 0.901 1.00 97.19 182 ILE A C 1
ATOM 1447 O O . ILE A 1 182 ? -7.994 -2.222 1.575 1.00 97.19 182 ILE A O 1
ATOM 1451 N N . ILE A 1 183 ? -8.815 -1.153 -0.233 1.00 95.12 183 ILE A N 1
ATOM 1452 C CA . ILE A 1 183 ? -7.526 -0.749 -0.788 1.00 95.12 183 ILE A CA 1
ATOM 1453 C C . ILE A 1 183 ? -7.422 0.767 -0.856 1.00 95.12 183 ILE A C 1
ATOM 1455 O O . ILE A 1 183 ? -8.421 1.458 -1.056 1.00 95.12 183 ILE A O 1
ATOM 1459 N N . GLY A 1 184 ? -6.208 1.271 -0.677 1.00 90.00 184 GLY A N 1
ATOM 1460 C CA . GLY A 1 184 ? -5.835 2.636 -1.008 1.00 90.00 184 GLY A CA 1
ATOM 1461 C C . GLY A 1 184 ? -5.474 2.723 -2.489 1.00 90.00 184 GLY A C 1
ATOM 1462 O O . GLY A 1 184 ? -6.333 2.596 -3.365 1.00 90.00 184 GLY A O 1
ATOM 1463 N N . HIS A 1 185 ? -4.193 2.941 -2.769 1.00 85.69 185 HIS A N 1
ATOM 1464 C CA . HIS A 1 185 ? -3.653 3.028 -4.121 1.00 85.69 185 HIS A CA 1
ATOM 1465 C C . HIS A 1 185 ? -2.429 2.121 -4.305 1.00 85.69 185 HIS A C 1
ATOM 1467 O O . HIS A 1 185 ? -2.063 1.348 -3.428 1.00 85.69 185 HIS A O 1
ATOM 1473 N N . PHE A 1 186 ? -1.849 2.173 -5.502 1.00 74.06 186 PHE A N 1
ATOM 1474 C CA . PHE A 1 186 ? -0.672 1.396 -5.888 1.00 74.06 186 PHE A CA 1
ATOM 1475 C C . PHE A 1 186 ? 0.642 2.116 -5.585 1.00 74.06 186 PHE A C 1
ATOM 1477 O O . PHE A 1 186 ? 0.630 3.370 -5.582 1.00 74.06 186 PHE A O 1
#

Sequence (186 aa):
MESLRPLVAGAGTVVFNGDTWQELARELEAGSAGMLEELRGICREEGCEAVFLPGNHDPGWPGGGYLELEGGRVIVTHGDTLLRSGAPWKREILLDPRPVEELWAARPAAGHDARERHQLAREISVSYPVVKHPDGRTLFRRLLDAMHPPQRAWEMLKAWWNQPDRGLEFRDRYFPAAEFLIIGHF

pLDDT: mean 90.58, std 8.9, range [56.12, 98.25]

Radius of gyration: 17.79 Å; chains: 1; bounding box: 31×43×46 Å